Protein AF-A0A388Q7L9-F1 (afdb_monomer_lite)

Foldseek 3Di:
DEEQAAVPPFCVLVQVVVVCPVPDPYDYDHLDLVVVLVVCVVVDAPDAAEYEYALVSVLVSLVDPSDQLQSHNYEYEHEDDDDDVVSQVVSVVSRHPYYWYAYADRVAGPRQWIDDQQQSLVLVVCVVDVQLVVLPDPDDDDRFRKTFGDCQQWPWDADPLQFIFIWGNDPPDPDTDHRHTPQWHWDKAQLVVSVVSCVVVVHDPVSGDDDPDRGIMIGTPGGNVPDDDDSD

Secondary structure (DSSP, 8-state):
-EE-S-SSSSHHHHHHHHHHTTTS--EE--S-HHHHHHHHHHH-SSSEEEEEE-HHHHHHHHT-TTS-GGGSEEEEEE-SS---HHHHHHHHHHT-SEEEEEEEETTTEEEEEE--HHHHHHHHHHHH-HHHHHHH--S-SSPPEEEE--TTTEEEEE-TTSEEEEEE--TT-SS---SEEEEEEEEEE-HHHHHHHHHHTT--GGGSPPPSS-PPEEEEEEETT----S--

pLDDT: mean 91.76, std 9.39, range [40.62, 98.44]

Structure (mmCIF, N/CA/C/O backbone):
data_AF-A0A388Q7L9-F1
#
_entry.id   AF-A0A388Q7L9-F1
#
loop_
_atom_site.group_PDB
_atom_site.id
_atom_site.type_symbol
_atom_site.label_atom_id
_atom_site.label_alt_id
_atom_site.label_comp_id
_atom_site.label_asym_id
_atom_site.label_entity_id
_atom_site.label_seq_id
_atom_site.pdbx_PDB_ins_code
_atom_site.Cartn_x
_atom_site.Cartn_y
_atom_site.Cartn_z
_atom_site.occupancy
_atom_site.B_iso_or_equiv
_atom_site.auth_seq_id
_atom_site.auth_comp_id
_atom_site.auth_asym_id
_atom_site.auth_atom_id
_atom_site.pdbx_PDB_model_num
ATOM 1 N N . MET A 1 1 ? 14.736 -7.132 -7.066 1.00 94.94 1 MET A N 1
ATOM 2 C CA . MET A 1 1 ? 14.131 -6.041 -6.271 1.00 94.94 1 MET A CA 1
ATOM 3 C C . MET A 1 1 ? 14.942 -4.773 -6.459 1.00 94.94 1 MET A C 1
ATOM 5 O O . MET A 1 1 ? 16.166 -4.833 -6.404 1.00 94.94 1 MET A O 1
ATOM 9 N N . ILE A 1 2 ? 14.275 -3.644 -6.683 1.00 96.94 2 ILE A N 1
ATOM 10 C CA . ILE A 1 2 ? 14.898 -2.322 -6.775 1.00 96.94 2 ILE A CA 1
ATOM 11 C C . ILE A 1 2 ? 14.369 -1.473 -5.622 1.00 96.94 2 ILE A C 1
ATOM 13 O O . ILE A 1 2 ? 13.163 -1.272 -5.488 1.00 96.94 2 ILE A O 1
ATOM 17 N N . ASN A 1 3 ? 15.273 -0.986 -4.781 1.00 95.38 3 ASN A N 1
ATOM 18 C CA . ASN A 1 3 ? 14.936 -0.079 -3.695 1.00 95.38 3 ASN A CA 1
ATOM 19 C C . ASN A 1 3 ? 15.251 1.360 -4.118 1.00 95.38 3 ASN A C 1
ATOM 21 O O . ASN A 1 3 ? 16.417 1.729 -4.274 1.00 95.38 3 ASN A O 1
ATOM 25 N N . ALA A 1 4 ? 14.194 2.145 -4.308 1.00 95.75 4 ALA A N 1
ATOM 26 C CA . ALA A 1 4 ? 14.229 3.546 -4.698 1.00 95.75 4 ALA A CA 1
ATOM 27 C C . ALA A 1 4 ? 13.878 4.503 -3.544 1.00 95.75 4 ALA A C 1
ATOM 29 O O . ALA A 1 4 ? 13.679 5.697 -3.767 1.00 95.75 4 ALA A O 1
ATOM 30 N N . PHE A 1 5 ? 13.793 4.015 -2.302 1.00 92.25 5 PHE A N 1
ATOM 31 C CA . PHE A 1 5 ? 13.759 4.899 -1.139 1.00 92.25 5 PHE A CA 1
ATOM 32 C C . PHE A 1 5 ? 15.122 5.565 -0.938 1.00 92.25 5 PHE A C 1
ATOM 34 O O . PHE A 1 5 ? 16.166 4.984 -1.238 1.00 92.25 5 PHE A O 1
ATOM 41 N N . ALA A 1 6 ? 15.116 6.790 -0.413 1.00 86.88 6 ALA A N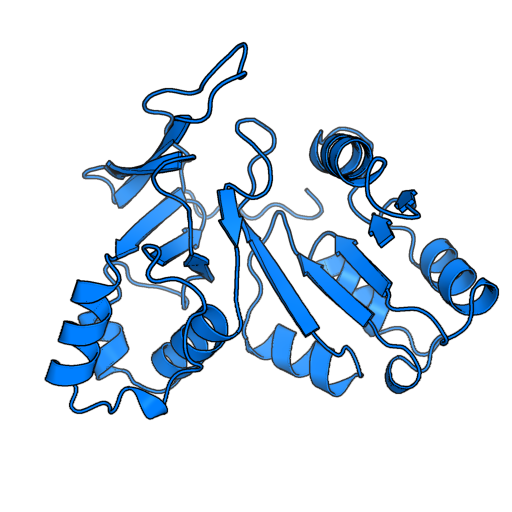 1
ATOM 42 C CA . ALA A 1 6 ? 16.349 7.471 -0.042 1.00 86.88 6 ALA A CA 1
ATOM 43 C C . ALA A 1 6 ? 17.088 6.670 1.047 1.00 86.88 6 ALA A C 1
ATOM 45 O O . ALA A 1 6 ? 16.475 6.242 2.023 1.00 86.88 6 ALA A O 1
ATOM 46 N N . LEU A 1 7 ? 18.400 6.482 0.873 1.00 79.88 7 LEU A N 1
ATOM 47 C CA . LEU A 1 7 ? 19.287 5.814 1.839 1.00 79.88 7 LEU A CA 1
ATOM 48 C C . LEU A 1 7 ? 19.929 6.792 2.849 1.00 79.88 7 LEU A C 1
ATOM 50 O O . LEU A 1 7 ? 20.751 6.369 3.652 1.00 79.88 7 LEU A O 1
ATOM 54 N N . GLY A 1 8 ? 19.609 8.090 2.752 1.00 69.81 8 GLY A N 1
ATOM 55 C CA . GLY A 1 8 ? 20.206 9.174 3.543 1.00 69.81 8 GLY A CA 1
ATOM 56 C C . GLY A 1 8 ? 19.527 9.393 4.908 1.00 69.81 8 GLY A C 1
ATOM 57 O O . GLY A 1 8 ? 19.443 8.448 5.683 1.00 69.81 8 GLY A O 1
ATOM 58 N N . PRO A 1 9 ? 19.028 10.607 5.232 1.00 58.56 9 PRO A N 1
ATOM 59 C CA . PRO A 1 9 ? 18.572 10.977 6.585 1.00 58.56 9 PRO A CA 1
ATOM 60 C C . PRO A 1 9 ? 17.390 10.151 7.128 1.00 58.56 9 PRO A C 1
ATOM 62 O O . PRO A 1 9 ? 17.054 10.252 8.304 1.00 58.56 9 PRO A O 1
ATOM 65 N N . TRP A 1 10 ? 16.767 9.322 6.290 1.00 66.12 10 TRP A N 1
ATOM 66 C CA . TRP A 1 10 ? 15.633 8.481 6.644 1.00 66.12 10 TRP A CA 1
ATOM 67 C C . TRP A 1 10 ? 16.037 7.004 6.674 1.00 66.12 10 TRP A C 1
ATOM 69 O O . TRP A 1 10 ? 16.511 6.457 5.678 1.00 66.12 10 TRP A O 1
ATOM 79 N N . ALA A 1 11 ? 15.760 6.322 7.788 1.00 76.19 11 ALA A N 1
ATOM 80 C CA . ALA A 1 11 ? 16.120 4.914 7.978 1.00 76.19 11 ALA A CA 1
ATOM 81 C C . ALA A 1 11 ? 15.393 3.942 7.024 1.00 76.19 11 ALA A C 1
ATOM 83 O O . ALA A 1 11 ? 15.838 2.809 6.848 1.00 76.19 11 ALA A O 1
ATOM 84 N N . THR A 1 12 ? 14.299 4.364 6.372 1.00 82.25 12 THR A N 1
ATOM 85 C CA . THR A 1 12 ? 13.466 3.493 5.524 1.00 82.25 12 THR A CA 1
ATOM 86 C C . THR A 1 12 ? 14.273 2.777 4.446 1.00 82.25 12 THR A C 1
ATOM 88 O O . THR A 1 12 ? 14.156 1.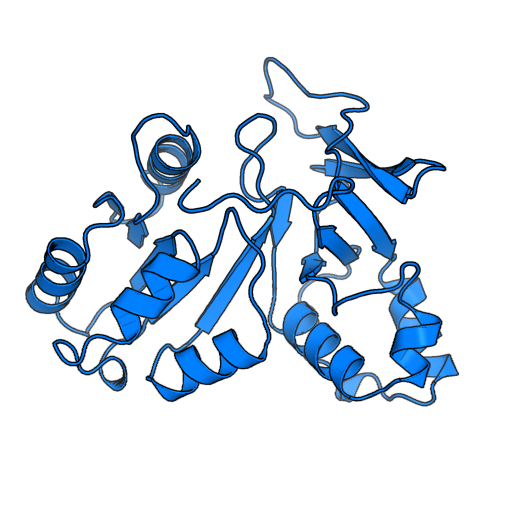561 4.307 1.00 82.25 12 THR A O 1
ATOM 91 N N . GLY A 1 13 ? 15.102 3.496 3.682 1.00 83.88 13 GLY A N 1
ATOM 92 C CA . GLY A 1 13 ? 15.843 2.889 2.580 1.00 83.88 13 GLY A CA 1
ATOM 93 C C . GLY A 1 13 ? 16.865 1.855 3.059 1.00 83.88 13 GLY A C 1
ATOM 94 O O . GLY A 1 13 ? 17.002 0.796 2.439 1.00 83.88 13 GLY A O 1
ATOM 95 N N . VAL A 1 14 ? 17.545 2.124 4.175 1.00 87.62 14 VAL A N 1
ATOM 96 C CA . VAL A 1 14 ? 18.506 1.190 4.779 1.00 87.62 14 VAL A CA 1
ATOM 97 C C . VAL A 1 14 ? 17.779 -0.033 5.335 1.00 87.62 14 VAL A C 1
ATOM 99 O O . VAL A 1 14 ? 18.152 -1.156 5.001 1.00 87.62 14 VAL A O 1
ATOM 102 N N . ASN A 1 15 ? 16.690 0.161 6.080 1.00 87.31 15 ASN A N 1
ATOM 103 C CA . ASN A 1 15 ? 15.909 -0.934 6.657 1.00 87.31 15 ASN A CA 1
ATOM 104 C C . ASN A 1 15 ? 15.331 -1.843 5.566 1.00 87.31 15 ASN A C 1
ATOM 106 O O . ASN A 1 15 ? 15.521 -3.053 5.618 1.00 87.31 15 ASN A O 1
ATOM 110 N N . VAL A 1 16 ? 14.733 -1.272 4.512 1.00 88.44 16 VAL A N 1
ATOM 111 C CA . VAL A 1 16 ? 14.245 -2.040 3.353 1.00 88.44 16 VAL A CA 1
ATOM 112 C C . VAL A 1 16 ? 15.378 -2.839 2.713 1.00 88.44 16 VAL A C 1
ATOM 114 O O . VAL A 1 16 ? 15.189 -4.001 2.356 1.00 88.44 16 VAL A O 1
ATOM 117 N N . THR A 1 17 ? 16.566 -2.242 2.587 1.00 90.50 17 THR A N 1
ATOM 118 C CA . THR A 1 17 ? 17.730 -2.942 2.039 1.00 90.50 17 THR A CA 1
ATOM 119 C C . THR A 1 17 ? 18.068 -4.161 2.889 1.00 90.50 17 THR A C 1
ATOM 121 O O . THR A 1 17 ? 18.056 -5.284 2.385 1.00 90.50 17 THR A O 1
ATOM 124 N N . MET A 1 18 ? 18.283 -3.955 4.187 1.00 89.56 18 MET A N 1
ATOM 125 C CA . MET A 1 18 ? 18.681 -5.002 5.128 1.00 89.56 18 MET A CA 1
ATOM 126 C C . MET A 1 18 ? 17.626 -6.099 5.293 1.00 89.56 18 MET A C 1
ATOM 128 O O . MET A 1 18 ? 17.979 -7.269 5.438 1.00 89.56 18 MET A O 1
ATOM 132 N N . SER A 1 19 ? 16.336 -5.766 5.221 1.00 87.12 19 SER A N 1
ATOM 133 C CA . SER A 1 19 ? 15.263 -6.760 5.286 1.00 87.12 19 SER A CA 1
ATOM 134 C C . SER A 1 19 ? 15.212 -7.639 4.037 1.00 87.12 19 SER A C 1
ATOM 136 O O . SER A 1 19 ? 14.888 -8.819 4.142 1.00 87.12 19 SER A O 1
ATOM 138 N N . CYS A 1 20 ? 15.539 -7.101 2.858 1.00 90.75 20 CYS A N 1
ATOM 139 C CA . CYS A 1 20 ? 15.348 -7.798 1.584 1.00 90.75 20 CYS A CA 1
ATOM 140 C C . CYS A 1 20 ? 16.577 -8.561 1.071 1.00 90.75 20 CYS A C 1
ATOM 142 O O . CYS A 1 20 ? 16.414 -9.427 0.206 1.00 90.75 20 CYS A O 1
ATOM 144 N N . VAL A 1 21 ? 17.787 -8.297 1.588 1.00 90.38 21 VAL A N 1
ATOM 145 C CA . VAL A 1 21 ? 19.015 -8.979 1.119 1.00 90.38 21 VAL A CA 1
ATOM 146 C C . VAL A 1 21 ? 18.959 -10.501 1.265 1.00 90.38 21 VAL A C 1
ATOM 148 O O . VAL A 1 21 ? 19.559 -11.212 0.467 1.00 90.38 21 VAL A O 1
ATOM 151 N N . LYS A 1 22 ? 18.224 -11.017 2.258 1.00 88.75 22 LYS A N 1
ATOM 152 C CA . LYS A 1 22 ? 18.183 -12.457 2.564 1.00 88.75 22 LYS A CA 1
ATOM 153 C C . LYS A 1 22 ? 17.361 -13.283 1.573 1.00 88.75 22 LYS A C 1
ATOM 155 O O . LYS A 1 22 ? 17.563 -14.487 1.496 1.00 88.75 22 LYS A O 1
ATOM 160 N N . PHE A 1 23 ? 16.428 -12.665 0.851 1.00 89.44 23 PHE A N 1
ATOM 161 C CA . PHE A 1 23 ? 15.464 -13.390 0.012 1.00 89.44 23 PHE A CA 1
ATOM 162 C C . PHE A 1 23 ? 15.361 -12.852 -1.417 1.00 89.44 23 PHE A C 1
ATOM 164 O O . PHE A 1 23 ? 14.525 -13.315 -2.191 1.00 89.44 23 PHE A O 1
ATOM 171 N N . SER A 1 24 ? 16.178 -11.864 -1.791 1.00 91.38 24 SER A N 1
ATOM 172 C CA . SER A 1 24 ? 16.082 -11.246 -3.110 1.00 91.38 24 SER A CA 1
ATOM 173 C C . SER A 1 24 ? 17.425 -10.803 -3.675 1.00 91.38 24 SER A C 1
ATOM 175 O O . SER A 1 24 ? 18.326 -10.384 -2.952 1.00 91.38 24 SER A O 1
ATOM 177 N N . LYS A 1 25 ? 17.523 -10.807 -5.010 1.00 93.31 25 LYS A N 1
ATOM 178 C CA . LYS A 1 25 ? 18.546 -10.038 -5.728 1.00 93.31 25 LYS A CA 1
ATOM 179 C C . LYS A 1 25 ? 18.163 -8.561 -5.635 1.00 93.31 25 LYS A C 1
ATOM 181 O O . LYS A 1 25 ? 17.208 -8.125 -6.289 1.00 93.31 25 LYS A O 1
ATOM 186 N N . LEU A 1 26 ? 18.857 -7.819 -4.779 1.00 94.00 26 LEU A N 1
ATOM 187 C CA . LEU A 1 26 ? 18.524 -6.441 -4.436 1.00 94.00 26 LEU A CA 1
ATOM 188 C C . LEU A 1 26 ? 19.495 -5.447 -5.081 1.00 94.00 26 LEU A C 1
ATOM 190 O O . LEU A 1 26 ? 20.709 -5.621 -5.018 1.00 94.00 26 LEU A O 1
ATOM 194 N N . LYS A 1 27 ? 18.950 -4.360 -5.633 1.00 95.31 27 LYS A N 1
ATOM 195 C CA . LYS A 1 27 ? 19.715 -3.181 -6.043 1.00 95.31 27 LYS A CA 1
ATOM 196 C C . LYS A 1 27 ? 19.121 -1.937 -5.383 1.00 95.31 27 LYS A C 1
ATOM 198 O O . LYS A 1 27 ? 18.002 -1.540 -5.706 1.00 95.31 27 LYS A O 1
ATOM 203 N N . SER A 1 28 ? 19.853 -1.346 -4.442 1.00 94.75 28 SER A N 1
ATOM 204 C CA . SER A 1 28 ? 19.445 -0.110 -3.765 1.00 94.75 28 SER A CA 1
ATOM 205 C C . SER A 1 28 ? 20.023 1.085 -4.507 1.00 94.75 28 SER A C 1
ATOM 207 O O . SER A 1 28 ? 21.229 1.309 -4.490 1.00 94.75 28 SER A O 1
ATOM 209 N N . LEU A 1 29 ? 19.158 1.802 -5.222 1.00 94.81 29 LEU A N 1
ATOM 210 C CA . LEU A 1 29 ? 19.547 2.831 -6.187 1.00 94.81 29 LEU A CA 1
ATOM 211 C C . LEU A 1 29 ? 19.178 4.246 -5.758 1.00 94.81 29 LEU A C 1
ATOM 213 O O . LEU A 1 29 ? 19.535 5.175 -6.480 1.00 94.81 29 LEU A O 1
ATOM 217 N N . CYS A 1 30 ? 18.513 4.414 -4.606 1.00 92.19 30 CYS A N 1
ATOM 218 C CA . CYS A 1 30 ? 17.910 5.691 -4.207 1.00 92.19 30 CYS A CA 1
ATOM 219 C C . CYS A 1 30 ? 16.853 6.151 -5.243 1.00 92.19 30 CYS A C 1
ATOM 221 O O . CYS A 1 30 ? 16.592 5.435 -6.218 1.00 92.19 30 CYS A O 1
ATOM 223 N N . PRO A 1 31 ? 16.188 7.307 -5.058 1.00 93.06 31 PRO A N 1
ATOM 224 C CA . PRO A 1 31 ? 15.298 7.858 -6.082 1.00 93.06 31 PRO A CA 1
ATOM 225 C C . PRO A 1 31 ? 16.085 8.428 -7.284 1.00 93.06 31 PRO A C 1
ATOM 227 O O . PRO A 1 31 ? 16.057 9.624 -7.558 1.00 93.06 31 PRO A O 1
ATOM 230 N N . ASP A 1 32 ? 16.801 7.562 -8.009 1.00 95.00 32 ASP A N 1
ATOM 231 C CA . ASP A 1 32 ? 17.600 7.883 -9.197 1.00 95.00 32 ASP A CA 1
ATOM 232 C C . ASP A 1 32 ? 16.996 7.206 -10.437 1.00 95.00 32 ASP A C 1
ATOM 234 O O . ASP A 1 32 ? 17.218 6.022 -10.713 1.00 95.00 32 ASP A O 1
ATOM 238 N N . LYS A 1 33 ? 16.191 7.974 -11.180 1.00 96.00 33 LYS A N 1
ATOM 239 C CA . LYS A 1 33 ? 15.443 7.490 -12.350 1.00 96.00 33 LYS A CA 1
ATOM 240 C C . LYS A 1 33 ? 16.365 6.844 -13.390 1.00 96.00 33 LYS A C 1
ATOM 242 O O . LYS A 1 33 ? 16.093 5.733 -13.843 1.00 96.00 33 LYS A O 1
ATOM 247 N N . SER A 1 34 ? 17.469 7.509 -13.727 1.00 95.88 34 SER A N 1
ATOM 248 C CA . SER A 1 34 ? 18.389 7.072 -14.780 1.00 95.88 34 SER A CA 1
ATOM 249 C C . SER A 1 34 ? 19.047 5.736 -14.436 1.00 95.88 34 SER A C 1
ATOM 251 O O . SER A 1 34 ? 19.114 4.841 -15.280 1.00 95.88 34 SER A O 1
ATOM 253 N N . LYS A 1 35 ? 19.476 5.539 -13.182 1.00 96.75 35 LYS A N 1
ATOM 254 C CA . LYS A 1 35 ? 20.067 4.260 -12.748 1.00 96.75 35 LYS A CA 1
ATOM 255 C C . LYS A 1 35 ? 19.062 3.114 -12.726 1.00 96.75 35 LYS A C 1
ATOM 257 O O . LYS A 1 35 ? 19.435 1.978 -13.041 1.00 96.75 35 LYS A O 1
ATOM 262 N N . ILE A 1 36 ? 17.813 3.386 -12.344 1.00 97.38 36 ILE A N 1
ATOM 263 C CA . ILE A 1 36 ? 16.748 2.376 -12.333 1.00 97.38 36 ILE A CA 1
ATOM 264 C C . ILE A 1 36 ? 16.441 1.936 -13.764 1.00 97.38 36 ILE A C 1
ATOM 266 O O . ILE A 1 36 ? 16.500 0.742 -14.049 1.00 97.38 36 ILE A O 1
ATOM 270 N N . ILE A 1 37 ? 16.211 2.887 -14.671 1.00 96.50 37 ILE A N 1
ATOM 271 C CA . ILE A 1 37 ? 15.942 2.614 -16.089 1.00 96.50 37 ILE A CA 1
ATOM 272 C C . ILE A 1 37 ? 17.106 1.858 -16.732 1.00 96.50 37 ILE A C 1
ATOM 274 O O . ILE A 1 37 ? 16.889 0.839 -17.385 1.00 96.50 37 ILE A O 1
ATOM 278 N N . ASN A 1 38 ? 18.346 2.292 -16.494 1.00 96.56 38 ASN A N 1
ATOM 279 C CA . ASN A 1 38 ? 19.522 1.581 -16.991 1.00 96.56 38 ASN A CA 1
ATOM 280 C C . ASN A 1 38 ? 19.578 0.137 -16.461 1.00 96.56 38 ASN A C 1
ATOM 282 O O . ASN A 1 38 ? 19.864 -0.797 -17.206 1.00 96.56 38 ASN A O 1
ATOM 286 N N . SER A 1 39 ? 19.241 -0.076 -15.186 1.00 96.62 39 SER A N 1
ATOM 287 C CA . SER A 1 39 ? 19.190 -1.425 -14.613 1.00 96.62 39 SER A CA 1
ATOM 288 C C . SER A 1 39 ? 18.112 -2.293 -15.272 1.00 96.62 39 SER A C 1
ATOM 290 O O . SER A 1 39 ? 18.402 -3.442 -15.587 1.00 96.62 39 SER A O 1
ATOM 292 N N . LEU A 1 40 ? 16.915 -1.758 -15.537 1.00 96.88 40 LEU A N 1
ATOM 293 C CA . LEU A 1 40 ? 15.854 -2.478 -16.259 1.00 96.88 40 LEU A CA 1
ATOM 294 C C . LEU A 1 40 ? 16.292 -2.865 -17.679 1.00 96.88 40 LEU A C 1
ATOM 296 O O . LEU A 1 40 ? 16.092 -4.002 -18.099 1.00 96.88 40 LEU A O 1
ATOM 300 N N . LYS A 1 41 ? 16.938 -1.947 -18.407 1.00 95.69 41 LYS A N 1
ATOM 301 C CA . LYS A 1 41 ? 17.476 -2.214 -19.751 1.00 95.69 41 LYS A CA 1
ATOM 302 C C . LYS A 1 41 ? 18.587 -3.264 -19.728 1.00 95.69 41 LYS A C 1
ATOM 304 O O . LYS A 1 41 ? 18.612 -4.142 -20.578 1.00 95.69 41 LYS A O 1
ATOM 309 N N . THR A 1 42 ? 19.463 -3.208 -18.725 1.00 96.31 42 THR A N 1
ATOM 310 C CA . THR A 1 42 ? 20.589 -4.143 -18.573 1.00 96.31 42 THR A CA 1
ATOM 311 C C . THR A 1 42 ? 20.123 -5.565 -18.257 1.00 96.31 42 THR A C 1
ATOM 313 O O . THR A 1 42 ? 20.650 -6.525 -18.808 1.00 96.31 42 THR A O 1
ATOM 316 N N . PHE A 1 43 ? 19.155 -5.719 -17.351 1.00 95.31 43 PHE A N 1
ATOM 317 C CA . PHE A 1 43 ? 18.665 -7.036 -16.928 1.00 95.31 43 PHE A CA 1
ATOM 318 C C . PHE A 1 43 ? 17.568 -7.605 -17.844 1.00 95.31 43 PHE A C 1
ATOM 320 O O . PHE A 1 43 ? 17.274 -8.799 -17.768 1.00 95.31 43 PHE A O 1
ATOM 327 N N . GLY A 1 44 ? 16.970 -6.777 -18.704 1.00 96.00 44 GLY A N 1
ATOM 328 C CA . GLY A 1 44 ? 15.928 -7.184 -19.646 1.00 96.00 44 GLY A CA 1
ATOM 329 C C . GLY A 1 44 ? 14.573 -7.458 -18.985 1.00 96.00 44 GLY A C 1
ATOM 330 O O . GLY A 1 44 ? 14.365 -7.205 -17.801 1.00 96.00 44 GLY A O 1
ATOM 331 N N . ASN A 1 45 ? 13.620 -7.977 -19.751 1.00 96.25 45 ASN A N 1
ATOM 332 C CA . ASN A 1 45 ? 12.222 -8.144 -19.335 1.00 96.25 45 ASN A CA 1
ATOM 333 C C . ASN A 1 45 ? 11.861 -9.550 -18.817 1.00 96.25 45 ASN A C 1
ATOM 335 O O . ASN A 1 45 ? 10.723 -9.782 -18.426 1.00 96.25 45 ASN A O 1
ATOM 339 N N . SER A 1 46 ? 12.817 -10.477 -18.748 1.00 95.94 46 SER A N 1
ATOM 340 C CA . SER A 1 46 ? 12.594 -11.862 -18.297 1.00 95.94 46 SER A CA 1
ATOM 341 C C . SER A 1 46 ? 12.408 -12.024 -16.782 1.00 95.94 46 SER A C 1
ATOM 343 O O . SER A 1 46 ? 12.280 -13.143 -16.287 1.00 95.94 46 SER A O 1
ATOM 345 N N . HIS A 1 47 ? 12.417 -10.922 -16.031 1.00 94.88 47 HIS A N 1
ATOM 346 C CA . HIS A 1 47 ? 12.372 -10.919 -14.575 1.00 94.88 47 HIS A CA 1
ATOM 347 C C . HIS A 1 47 ? 11.123 -10.209 -14.062 1.00 94.88 47 HIS A C 1
ATOM 349 O O . HIS A 1 47 ? 10.698 -9.196 -14.615 1.00 94.88 47 HIS A O 1
ATOM 355 N N . HIS A 1 48 ? 10.623 -10.677 -12.918 1.00 96.88 48 HIS A N 1
ATOM 356 C CA . HIS A 1 48 ? 9.681 -9.911 -12.110 1.00 96.88 48 HIS A CA 1
ATOM 357 C C . HIS A 1 48 ? 10.426 -8.847 -11.297 1.00 96.88 48 HIS A C 1
ATOM 359 O O . HIS A 1 48 ? 11.304 -9.142 -10.475 1.00 96.88 48 HIS A O 1
ATOM 365 N N . TYR A 1 49 ? 10.070 -7.586 -11.517 1.00 97.75 49 TYR A N 1
ATOM 366 C CA . TYR A 1 49 ? 10.651 -6.440 -10.836 1.00 97.75 49 TYR A CA 1
ATOM 367 C C . TYR A 1 49 ? 9.702 -5.906 -9.772 1.00 97.75 49 TYR A C 1
ATOM 369 O O . TYR A 1 49 ? 8.705 -5.254 -10.064 1.00 97.75 49 TYR A O 1
ATOM 377 N N . LEU A 1 50 ? 10.075 -6.084 -8.509 1.00 97.38 50 LEU A N 1
ATOM 378 C CA . LEU A 1 50 ? 9.501 -5.314 -7.410 1.00 97.38 50 LEU A CA 1
ATOM 379 C C . LEU A 1 50 ? 10.325 -4.038 -7.197 1.00 97.38 50 LEU A C 1
ATOM 381 O O . LEU A 1 50 ? 11.489 -4.126 -6.786 1.00 97.38 50 LEU A O 1
ATOM 385 N N . ILE A 1 51 ? 9.728 -2.877 -7.478 1.00 97.56 51 ILE A N 1
ATOM 386 C CA . ILE A 1 51 ? 10.332 -1.550 -7.288 1.00 97.56 51 ILE A CA 1
ATOM 387 C C . ILE A 1 51 ? 9.617 -0.843 -6.137 1.00 97.56 51 ILE A C 1
ATOM 389 O O . ILE A 1 51 ? 8.397 -0.695 -6.150 1.00 97.56 51 ILE A O 1
ATOM 393 N N . MET A 1 52 ? 10.372 -0.410 -5.131 1.00 95.62 52 MET A N 1
ATOM 394 C CA . MET A 1 52 ? 9.815 0.177 -3.911 1.00 95.62 52 MET A CA 1
ATOM 395 C C . MET A 1 52 ? 10.278 1.620 -3.743 1.00 95.62 52 MET A C 1
ATOM 397 O O . MET A 1 52 ? 11.463 1.890 -3.909 1.00 95.62 52 MET A O 1
ATOM 401 N N . GLY A 1 53 ? 9.380 2.544 -3.410 1.00 94.50 53 GLY A N 1
ATOM 402 C CA . GLY A 1 53 ? 9.737 3.959 -3.310 1.00 94.50 53 GLY A CA 1
ATOM 403 C C . GLY A 1 53 ? 8.582 4.880 -2.928 1.00 94.50 53 GLY A C 1
ATOM 404 O O . GLY A 1 53 ? 7.464 4.448 -2.643 1.00 94.50 53 GLY A O 1
ATOM 405 N N . TYR A 1 54 ? 8.860 6.183 -2.923 1.00 93.25 54 TYR A N 1
ATOM 406 C CA . TYR A 1 54 ? 7.851 7.201 -2.635 1.00 93.25 54 TYR A CA 1
ATOM 407 C C . TYR A 1 54 ? 6.923 7.426 -3.840 1.00 93.25 54 TYR A C 1
ATOM 409 O O . TYR A 1 54 ? 7.411 7.471 -4.974 1.00 93.25 54 TYR A O 1
ATOM 417 N N . PRO A 1 55 ? 5.610 7.653 -3.629 1.00 94.75 55 PRO A N 1
ATOM 418 C CA . PRO A 1 55 ? 4.664 7.824 -4.729 1.00 94.75 55 PRO A CA 1
ATOM 419 C C . PRO A 1 55 ? 5.030 8.885 -5.771 1.00 94.75 55 PRO A C 1
ATOM 421 O O . PRO A 1 55 ? 5.009 8.543 -6.953 1.00 94.75 55 PRO A O 1
ATOM 424 N N . PRO A 1 56 ? 5.418 10.126 -5.406 1.00 92.94 56 PRO A N 1
ATOM 425 C CA . PRO A 1 56 ? 5.726 11.145 -6.410 1.00 92.94 56 PRO A CA 1
ATOM 426 C C . PRO A 1 56 ? 6.880 10.738 -7.332 1.00 92.94 56 PRO A C 1
ATOM 428 O O . PRO A 1 56 ? 6.809 10.959 -8.535 1.00 92.94 56 PRO A O 1
ATOM 431 N N . PHE A 1 57 ? 7.909 10.094 -6.772 1.00 95.25 57 PHE A N 1
ATOM 432 C CA . PHE A 1 57 ? 9.070 9.635 -7.529 1.00 95.25 57 PHE A CA 1
ATOM 433 C C . PHE A 1 57 ? 8.725 8.472 -8.462 1.00 95.25 57 PHE A C 1
ATOM 435 O O . PHE A 1 57 ? 9.058 8.497 -9.640 1.00 95.25 57 PHE A O 1
ATOM 442 N N . LEU A 1 58 ? 8.037 7.444 -7.959 1.00 96.81 58 LEU A N 1
ATOM 443 C CA . LEU A 1 58 ? 7.674 6.303 -8.801 1.00 96.81 58 LEU A CA 1
ATOM 444 C C . LEU A 1 58 ? 6.687 6.707 -9.905 1.00 96.81 58 LEU A C 1
ATOM 446 O O . LEU A 1 58 ? 6.779 6.188 -11.013 1.00 96.81 58 LEU A O 1
ATOM 450 N N . LYS A 1 59 ? 5.789 7.665 -9.637 1.00 96.38 59 LYS A N 1
ATOM 451 C CA . LYS A 1 59 ? 4.928 8.253 -10.670 1.00 96.38 59 LYS A CA 1
ATOM 452 C C . LYS A 1 59 ? 5.747 8.946 -11.756 1.00 96.38 59 LYS A C 1
ATOM 454 O O . LYS A 1 59 ? 5.559 8.627 -12.924 1.00 96.38 59 LYS A O 1
ATOM 459 N N . SER A 1 60 ? 6.670 9.833 -11.378 1.00 95.44 60 SER A N 1
ATOM 460 C CA . SER A 1 60 ? 7.501 10.558 -12.348 1.00 95.44 60 SER A CA 1
ATOM 461 C C . SER A 1 60 ? 8.467 9.650 -13.111 1.00 95.44 60 SER A C 1
ATOM 463 O O . SER A 1 60 ? 8.829 9.935 -14.250 1.00 95.44 60 SER A O 1
ATOM 465 N N . MET A 1 61 ? 8.871 8.528 -12.511 1.00 96.25 61 MET A N 1
ATOM 466 C CA . MET A 1 61 ? 9.627 7.484 -13.193 1.00 96.25 61 MET A CA 1
ATOM 467 C C . MET A 1 61 ? 8.791 6.840 -14.305 1.00 96.25 61 MET A C 1
ATOM 469 O O . MET A 1 61 ? 9.268 6.775 -15.431 1.00 96.25 61 MET A O 1
ATOM 473 N N . VAL A 1 62 ? 7.557 6.416 -14.009 1.00 96.56 62 VAL A N 1
ATOM 474 C CA . VAL A 1 62 ? 6.647 5.770 -14.980 1.00 96.56 62 VAL A CA 1
ATOM 475 C C . VAL A 1 62 ? 6.132 6.743 -16.050 1.00 96.56 62 VAL A C 1
ATOM 477 O O . VAL A 1 62 ? 5.754 6.332 -17.142 1.00 96.56 62 VAL A O 1
ATOM 480 N N . GLU A 1 63 ? 6.157 8.044 -15.770 1.00 94.88 63 GLU A N 1
ATOM 481 C CA . GLU A 1 63 ? 5.913 9.099 -16.762 1.00 94.88 63 GLU A CA 1
ATOM 482 C C . GLU A 1 63 ? 7.012 9.211 -17.824 1.00 94.88 63 GLU A C 1
ATOM 484 O O . GLU A 1 63 ? 6.781 9.840 -18.851 1.00 94.88 63 GLU A O 1
ATOM 489 N N . SER A 1 64 ? 8.189 8.621 -17.600 1.00 90.56 64 SER A N 1
ATOM 490 C CA . SER A 1 64 ? 9.251 8.613 -18.601 1.00 90.56 64 SER A CA 1
ATOM 491 C C . SER A 1 64 ? 8.919 7.675 -19.760 1.00 90.56 64 SER A C 1
ATOM 493 O O . SER A 1 64 ? 8.602 6.504 -19.541 1.00 90.56 64 SER A O 1
ATOM 495 N N . ASP A 1 65 ? 9.100 8.168 -20.986 1.00 90.06 65 ASP A N 1
ATOM 496 C CA . ASP A 1 65 ? 8.961 7.394 -22.227 1.00 90.06 65 ASP A CA 1
ATOM 497 C C . ASP A 1 65 ? 10.251 6.630 -22.600 1.00 90.06 65 ASP A C 1
ATOM 499 O O . ASP A 1 65 ? 10.332 5.971 -23.632 1.00 90.06 65 ASP A O 1
ATOM 503 N N . GLU A 1 66 ? 11.286 6.683 -21.755 1.00 93.44 66 GLU A N 1
ATOM 504 C CA . GLU A 1 66 ? 12.558 5.980 -21.980 1.00 93.44 66 GLU A CA 1
ATOM 505 C C . GLU A 1 66 ? 12.446 4.444 -21.896 1.00 93.44 66 GLU A C 1
ATOM 507 O O . GLU A 1 66 ? 13.403 3.744 -22.255 1.00 93.44 66 GLU A O 1
ATOM 512 N N . VAL A 1 67 ? 11.331 3.925 -21.369 1.00 93.50 67 VAL A N 1
ATOM 513 C CA . VAL A 1 67 ? 11.036 2.498 -21.181 1.00 93.50 67 VAL A CA 1
ATOM 514 C C . VAL A 1 67 ? 9.598 2.224 -21.607 1.00 93.50 67 VAL A C 1
ATOM 516 O O . VAL A 1 67 ? 8.674 2.891 -21.148 1.00 93.50 67 VAL A O 1
ATOM 519 N N . ASN A 1 68 ? 9.391 1.186 -22.418 1.00 95.50 68 ASN A N 1
ATOM 520 C CA . ASN A 1 68 ? 8.057 0.646 -22.644 1.00 95.50 68 ASN A CA 1
ATOM 521 C C . ASN A 1 68 ? 7.646 -0.232 -21.451 1.00 95.50 68 ASN A C 1
ATOM 523 O O . ASN A 1 68 ? 7.933 -1.427 -21.411 1.00 95.50 68 ASN A O 1
ATOM 527 N N . TRP A 1 69 ? 6.993 0.362 -20.450 1.00 96.44 69 TRP A N 1
ATOM 528 C CA . TRP A 1 69 ? 6.643 -0.318 -19.195 1.00 96.44 69 TRP A CA 1
ATOM 529 C C . TRP A 1 69 ? 5.772 -1.567 -19.384 1.00 96.44 69 TRP A C 1
ATOM 531 O O . TRP A 1 69 ? 5.831 -2.470 -18.554 1.00 96.44 69 TRP A O 1
ATOM 541 N N . GLN A 1 70 ? 5.002 -1.649 -20.475 1.00 96.44 70 GLN A N 1
ATOM 542 C CA . GLN A 1 70 ? 4.140 -2.796 -20.784 1.00 96.44 70 GLN A CA 1
ATOM 543 C C . GLN A 1 70 ? 4.922 -4.094 -21.020 1.00 96.44 70 GLN A C 1
ATOM 545 O O . GLN A 1 70 ? 4.404 -5.175 -20.722 1.00 96.44 70 GLN A O 1
ATOM 550 N N . GLU A 1 71 ? 6.152 -3.981 -21.532 1.00 96.94 71 GLU A N 1
ATOM 551 C CA . GLU A 1 71 ? 7.032 -5.115 -21.837 1.00 96.94 71 GLU A CA 1
ATOM 552 C C . GLU A 1 71 ? 7.635 -5.754 -20.587 1.00 96.94 71 GLU A C 1
ATOM 554 O O . GLU A 1 71 ? 8.156 -6.862 -20.667 1.00 96.94 71 GLU A O 1
ATOM 559 N N . TYR A 1 72 ? 7.572 -5.079 -19.438 1.00 97.81 72 TYR A N 1
ATOM 560 C CA . TYR A 1 72 ? 8.161 -5.541 -18.189 1.00 97.81 72 TYR A CA 1
ATOM 561 C C . TYR A 1 72 ? 7.087 -6.028 -17.210 1.00 97.81 72 TYR A C 1
ATOM 563 O O . TYR A 1 72 ? 6.010 -5.443 -17.081 1.00 97.81 72 TYR A O 1
ATOM 571 N N . ASP A 1 73 ? 7.406 -7.069 -16.441 1.00 98.12 73 ASP A N 1
ATOM 572 C CA . ASP A 1 73 ? 6.599 -7.482 -15.293 1.00 98.12 73 ASP A CA 1
ATOM 573 C C . ASP A 1 73 ? 7.028 -6.699 -14.042 1.00 98.12 73 ASP A C 1
ATOM 575 O O . ASP A 1 73 ? 7.950 -7.087 -13.319 1.00 98.12 73 ASP A O 1
ATOM 579 N N . ILE A 1 74 ? 6.403 -5.536 -13.825 1.00 98.31 74 ILE A N 1
ATOM 580 C CA . ILE A 1 74 ? 6.728 -4.634 -12.713 1.00 98.31 74 ILE A CA 1
ATOM 581 C C . ILE A 1 74 ? 5.584 -4.569 -11.703 1.00 98.31 74 ILE A C 1
ATOM 583 O O . ILE A 1 74 ? 4.440 -4.244 -12.027 1.00 98.31 74 ILE A O 1
ATOM 587 N N . THR A 1 75 ? 5.937 -4.775 -10.437 1.00 98.44 75 THR A N 1
ATOM 588 C CA . THR A 1 75 ? 5.124 -4.432 -9.270 1.00 98.44 75 THR A CA 1
ATOM 589 C C . THR A 1 75 ? 5.743 -3.248 -8.532 1.00 98.44 75 THR A C 1
ATOM 591 O O . THR A 1 75 ? 6.909 -3.283 -8.137 1.00 98.44 75 THR A O 1
ATOM 594 N N . LEU A 1 76 ? 4.953 -2.202 -8.307 1.00 98.06 76 LEU A N 1
ATOM 595 C CA . LEU A 1 76 ? 5.336 -1.049 -7.500 1.00 98.06 76 LEU A CA 1
ATOM 596 C C . LEU A 1 76 ? 4.844 -1.213 -6.061 1.00 98.06 76 LEU A C 1
ATOM 598 O O . LEU A 1 76 ? 3.669 -1.512 -5.833 1.00 98.06 76 LEU A O 1
ATOM 602 N N . LYS A 1 77 ? 5.724 -0.962 -5.086 1.00 96.12 77 LYS A N 1
ATOM 603 C CA . LYS A 1 77 ? 5.35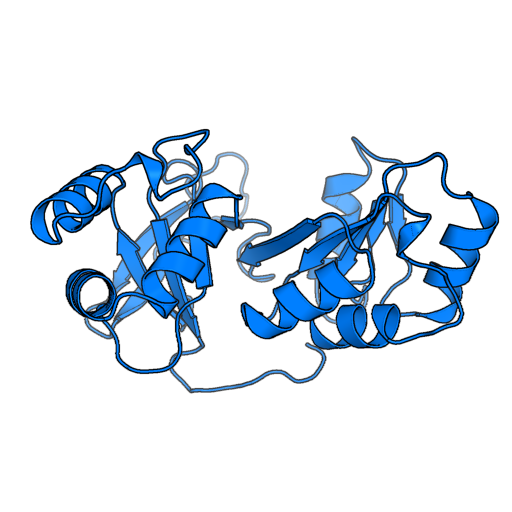7 -0.850 -3.668 1.00 96.12 77 LYS A CA 1
ATOM 604 C C . LYS A 1 77 ? 5.649 0.551 -3.134 1.00 96.12 77 LYS A C 1
ATOM 606 O O . LYS A 1 77 ? 6.780 1.030 -3.186 1.00 96.12 77 LYS A O 1
ATOM 611 N N . PHE A 1 78 ? 4.631 1.197 -2.587 1.00 94.50 78 PHE A N 1
ATOM 612 C CA . PHE A 1 78 ? 4.698 2.557 -2.070 1.00 94.50 78 PHE A CA 1
ATOM 613 C C . PHE A 1 78 ? 4.852 2.585 -0.554 1.00 94.50 78 PHE A C 1
ATOM 615 O O . PHE A 1 78 ? 4.259 1.772 0.155 1.00 94.50 78 PHE A O 1
ATOM 622 N N . GLY A 1 79 ? 5.585 3.581 -0.064 1.00 90.69 79 GLY A N 1
ATOM 623 C CA . GLY A 1 79 ? 5.690 3.903 1.357 1.00 90.69 79 GLY A CA 1
ATOM 624 C C . GLY A 1 79 ? 5.787 5.409 1.594 1.00 90.69 79 GLY A C 1
ATOM 625 O O . GLY A 1 79 ? 5.942 6.196 0.658 1.00 90.69 79 GLY A O 1
ATOM 626 N N . GLY A 1 80 ? 5.665 5.816 2.857 1.00 85.44 80 GLY A N 1
ATOM 627 C CA . GLY A 1 80 ? 5.825 7.201 3.319 1.00 85.44 80 GLY A CA 1
ATOM 628 C C . GLY A 1 80 ? 4.663 8.148 3.000 1.00 85.44 80 GLY A C 1
ATOM 629 O O . GLY A 1 80 ? 4.437 9.093 3.749 1.00 85.44 80 GLY A O 1
ATOM 630 N N . LYS A 1 81 ? 3.900 7.911 1.925 1.00 86.25 81 LYS A N 1
ATOM 631 C CA . LYS A 1 81 ? 2.733 8.723 1.548 1.00 86.25 81 LYS A CA 1
ATOM 632 C C . LYS A 1 81 ? 1.599 7.869 1.000 1.00 86.25 81 LYS A C 1
ATOM 634 O O . LYS A 1 81 ? 1.836 6.840 0.367 1.00 86.25 81 LYS A O 1
ATOM 639 N N . SER A 1 82 ? 0.376 8.350 1.195 1.00 88.50 82 SER A N 1
ATOM 640 C CA . SER A 1 82 ? -0.830 7.782 0.593 1.00 88.50 82 SER A CA 1
ATOM 641 C C . SER A 1 82 ? -0.841 7.973 -0.925 1.00 88.50 82 SER A C 1
ATOM 643 O O . SER A 1 82 ? -0.323 8.964 -1.442 1.00 88.50 82 SER A O 1
ATOM 645 N N . ILE A 1 83 ? -1.500 7.054 -1.630 1.00 94.12 83 ILE A N 1
ATOM 646 C CA . ILE A 1 83 ? -1.829 7.194 -3.053 1.00 94.12 83 ILE A CA 1
ATOM 647 C C . ILE A 1 83 ? -3.341 7.226 -3.246 1.00 94.12 83 ILE A C 1
ATOM 649 O O . ILE A 1 83 ? -4.103 6.668 -2.451 1.00 94.12 83 ILE A O 1
ATOM 653 N N . THR A 1 84 ? -3.791 7.869 -4.317 1.00 94.12 84 THR A N 1
ATOM 654 C CA . THR A 1 84 ? -5.196 7.829 -4.732 1.00 94.12 84 THR A CA 1
ATOM 655 C C . THR A 1 84 ? -5.437 6.643 -5.662 1.00 94.12 84 THR A C 1
ATOM 657 O O . THR A 1 84 ? -4.530 6.207 -6.371 1.00 94.12 84 THR A O 1
ATOM 660 N N . GLU A 1 85 ? -6.676 6.150 -5.723 1.00 95.06 85 GLU A N 1
ATOM 661 C CA . GLU A 1 85 ? -7.034 5.126 -6.716 1.00 95.06 85 GLU A CA 1
ATOM 662 C C . GLU A 1 85 ? -6.870 5.643 -8.152 1.00 95.06 85 GLU A C 1
ATOM 664 O O . GLU A 1 85 ? -6.451 4.885 -9.012 1.00 95.06 85 GLU A O 1
ATOM 669 N N . GLY A 1 86 ? -7.071 6.943 -8.405 1.00 95.56 86 GLY A N 1
ATOM 670 C CA . GLY A 1 86 ? -6.798 7.532 -9.723 1.00 95.56 86 GLY A CA 1
ATOM 671 C C . GLY A 1 86 ? -5.318 7.475 -10.120 1.00 95.56 86 GLY A C 1
ATOM 672 O O . GLY A 1 86 ? -4.997 7.183 -11.268 1.00 95.56 86 GLY A O 1
ATOM 673 N N . MET A 1 87 ? -4.397 7.687 -9.171 1.00 96.19 87 MET A N 1
ATOM 674 C CA . MET A 1 87 ? -2.968 7.476 -9.421 1.00 96.19 87 MET A CA 1
ATOM 675 C C . MET A 1 87 ? -2.663 5.999 -9.695 1.00 96.19 87 MET A C 1
ATOM 677 O O . MET A 1 87 ? -1.857 5.703 -10.574 1.00 96.19 87 MET A O 1
ATOM 681 N N . ARG A 1 88 ? -3.298 5.073 -8.965 1.00 97.50 88 ARG A N 1
ATOM 682 C CA . ARG A 1 88 ? -3.148 3.634 -9.218 1.00 97.50 88 ARG A CA 1
ATOM 683 C C . ARG A 1 88 ? -3.611 3.283 -10.631 1.00 97.50 88 ARG A C 1
ATOM 685 O O . ARG A 1 88 ? -2.850 2.673 -11.371 1.00 97.50 88 ARG A O 1
ATOM 692 N N . ASP A 1 89 ? -4.802 3.734 -11.017 1.00 97.62 89 ASP A N 1
ATOM 693 C CA . ASP A 1 89 ? -5.385 3.515 -12.344 1.00 97.62 89 ASP A CA 1
ATOM 694 C C . ASP A 1 89 ? -4.461 4.062 -13.454 1.00 97.62 89 ASP A C 1
ATOM 696 O O . ASP A 1 89 ? -4.221 3.383 -14.450 1.00 97.62 89 ASP A O 1
ATOM 700 N N . TYR A 1 90 ? -3.860 5.240 -13.243 1.00 97.69 90 TYR A N 1
ATOM 701 C CA . TYR A 1 90 ? -2.866 5.826 -14.149 1.00 97.69 90 TYR A CA 1
ATOM 702 C C . TYR A 1 90 ? -1.596 4.972 -14.303 1.00 97.69 90 TYR A C 1
ATOM 704 O O . TYR A 1 90 ? -1.100 4.775 -15.408 1.00 97.69 90 TYR A O 1
ATOM 712 N N . LEU A 1 91 ? -1.043 4.453 -13.206 1.00 97.94 91 LEU A N 1
ATOM 713 C CA . LEU A 1 91 ? 0.158 3.614 -13.266 1.00 97.94 91 LEU A CA 1
ATOM 714 C C . LEU A 1 91 ? -0.116 2.290 -13.987 1.00 97.94 91 LEU A C 1
ATOM 716 O O . LEU A 1 91 ? 0.703 1.842 -14.788 1.00 97.94 91 LEU A O 1
ATOM 720 N N . LEU A 1 92 ? -1.277 1.684 -13.722 1.00 97.75 92 LEU A N 1
ATOM 721 C CA . LEU A 1 92 ? -1.701 0.455 -14.389 1.00 97.75 92 LEU A CA 1
ATOM 722 C C . LEU A 1 92 ? -1.918 0.686 -15.892 1.00 97.75 92 LEU A C 1
ATOM 724 O O . LEU A 1 92 ? -1.484 -0.132 -16.699 1.00 97.75 92 LEU A O 1
ATOM 728 N N . SER A 1 93 ? -2.507 1.821 -16.292 1.00 97.19 93 SER A N 1
ATOM 729 C CA . SER A 1 93 ? -2.704 2.142 -17.715 1.00 97.19 93 SER A CA 1
ATOM 730 C C . SER A 1 93 ? -1.389 2.351 -18.475 1.00 97.19 93 SER A C 1
ATOM 732 O O . SER A 1 93 ? -1.325 2.086 -19.675 1.00 97.19 93 SER A O 1
ATOM 734 N N . LYS A 1 94 ? -0.315 2.748 -17.780 1.00 97.00 94 LYS A N 1
ATOM 735 C CA . LYS A 1 94 ? 1.043 2.820 -18.338 1.00 97.00 94 LYS A CA 1
ATOM 736 C C . LYS A 1 94 ? 1.724 1.457 -18.497 1.00 97.00 94 LYS A C 1
ATOM 738 O O . LYS A 1 94 ? 2.683 1.369 -19.252 1.00 97.00 94 LYS A O 1
ATOM 743 N N . GLY A 1 95 ? 1.222 0.402 -17.853 1.00 96.94 95 GLY A N 1
ATOM 744 C CA . GLY A 1 95 ? 1.702 -0.976 -18.026 1.00 96.94 95 GLY A CA 1
ATOM 745 C C . GLY A 1 95 ? 2.285 -1.644 -16.796 1.00 96.94 95 GLY A C 1
ATOM 746 O O . GLY A 1 95 ? 2.667 -2.813 -16.860 1.00 96.94 95 GLY A O 1
ATOM 747 N N . ILE A 1 96 ? 2.297 -0.939 -15.666 1.00 98.06 96 ILE A N 1
ATOM 748 C CA . ILE A 1 96 ? 2.615 -1.530 -14.369 1.00 98.06 96 ILE A CA 1
ATOM 749 C C . ILE A 1 96 ? 1.590 -2.624 -14.058 1.00 98.06 96 ILE A C 1
ATOM 751 O O . ILE A 1 96 ? 0.389 -2.392 -14.164 1.00 98.06 96 ILE A O 1
ATOM 755 N N . LYS A 1 97 ? 2.049 -3.814 -13.655 1.00 97.81 97 LYS A N 1
ATOM 756 C CA . LYS A 1 97 ? 1.160 -4.960 -13.405 1.00 97.81 97 LYS A CA 1
ATOM 757 C C . LYS A 1 97 ? 0.423 -4.817 -12.084 1.00 97.81 97 LYS A C 1
ATOM 759 O O . LYS A 1 97 ? -0.778 -5.058 -12.009 1.00 97.81 97 LYS A O 1
ATOM 764 N N . HIS A 1 98 ? 1.139 -4.368 -11.055 1.00 97.88 98 HIS A N 1
ATOM 765 C CA . HIS A 1 98 ? 0.563 -4.153 -9.736 1.00 97.88 98 HIS A CA 1
ATOM 766 C C . HIS A 1 98 ? 1.157 -2.936 -9.035 1.00 97.88 98 HIS A C 1
ATOM 768 O O . HIS A 1 98 ? 2.331 -2.606 -9.189 1.00 97.88 98 HIS A O 1
ATOM 774 N N . ALA A 1 99 ? 0.342 -2.294 -8.211 1.00 97.69 99 ALA A N 1
ATOM 775 C CA . ALA A 1 99 ? 0.702 -1.134 -7.415 1.00 97.69 99 ALA A CA 1
ATOM 776 C C . ALA A 1 99 ? 0.087 -1.327 -6.028 1.00 97.69 99 ALA A C 1
ATOM 778 O O . ALA A 1 99 ? -1.133 -1.434 -5.937 1.00 97.69 99 ALA A O 1
ATOM 779 N N . TYR A 1 100 ? 0.905 -1.373 -4.976 1.00 97.25 100 TYR A N 1
ATOM 780 C CA . TYR A 1 100 ? 0.465 -1.594 -3.592 1.00 97.25 100 TYR A CA 1
ATOM 781 C C . TYR A 1 100 ? 1.121 -0.600 -2.643 1.00 97.25 100 TYR A C 1
ATOM 783 O O . TYR A 1 100 ? 2.304 -0.304 -2.771 1.00 97.25 100 TYR A O 1
ATOM 791 N N . SER A 1 101 ? 0.403 -0.125 -1.640 1.00 95.50 101 SER A N 1
ATOM 792 C CA . SER A 1 101 ? 0.966 0.653 -0.540 1.00 95.50 101 SER A CA 1
ATOM 793 C C . SER A 1 101 ? 1.195 -0.213 0.697 1.00 95.50 101 SER A C 1
ATOM 795 O O . SER A 1 101 ? 0.449 -1.154 0.969 1.00 95.50 101 SER A O 1
ATOM 797 N N . SER A 1 102 ? 2.203 0.140 1.490 1.00 93.38 102 SER A N 1
ATOM 798 C CA . SER A 1 102 ? 2.303 -0.295 2.883 1.00 93.38 102 SER A CA 1
ATOM 799 C C . SER A 1 102 ? 2.364 0.901 3.821 1.00 93.38 102 SER A C 1
ATOM 801 O O . SER A 1 102 ? 2.888 1.965 3.480 1.00 93.38 102 SER A O 1
ATOM 803 N N . TYR A 1 103 ? 1.826 0.711 5.018 1.00 92.69 103 TYR A N 1
ATOM 804 C CA . TYR A 1 103 ? 1.959 1.641 6.121 1.00 92.69 103 TYR A CA 1
ATOM 805 C C . TYR A 1 103 ? 3.205 1.281 6.931 1.00 92.69 103 TYR A C 1
ATOM 807 O O . TYR A 1 103 ? 3.388 0.136 7.349 1.00 92.69 103 TYR A O 1
ATOM 815 N N . ASN A 1 104 ? 4.093 2.258 7.085 1.00 86.75 104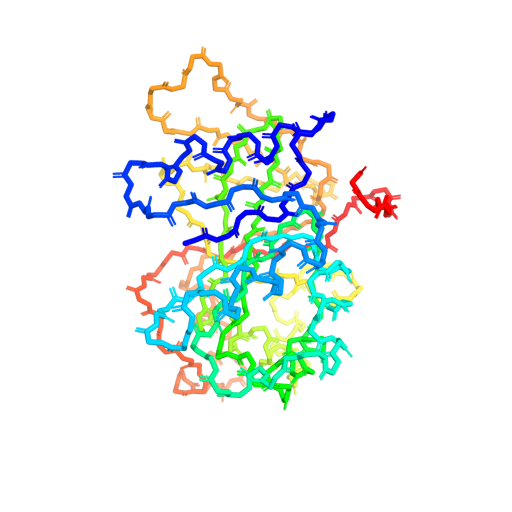 ASN A N 1
ATOM 816 C CA . ASN A 1 104 ? 5.401 2.108 7.713 1.00 86.75 104 ASN A CA 1
ATOM 817 C C . ASN A 1 104 ? 5.718 3.408 8.453 1.00 86.75 104 ASN A C 1
ATOM 819 O O . ASN A 1 104 ? 5.327 4.480 7.984 1.00 86.75 104 ASN A O 1
ATOM 823 N N . ALA A 1 105 ? 6.482 3.312 9.532 1.00 84.56 105 ALA A N 1
ATOM 824 C CA . ALA A 1 105 ? 6.982 4.459 10.274 1.00 84.56 105 ALA A CA 1
ATOM 825 C C . ALA A 1 105 ? 8.411 4.139 10.726 1.00 84.56 105 ALA A C 1
ATOM 827 O O . ALA A 1 105 ? 8.636 3.126 11.377 1.00 84.56 105 ALA A O 1
ATOM 828 N N . SER A 1 106 ? 9.392 4.943 10.307 1.00 78.94 106 SER A N 1
ATOM 829 C CA . SER A 1 106 ? 10.822 4.640 10.510 1.00 78.94 106 SER A CA 1
ATOM 830 C C . SER A 1 106 ? 11.234 4.572 11.984 1.00 78.94 106 SER A C 1
ATOM 832 O O . SER A 1 106 ? 12.214 3.918 12.319 1.00 78.94 106 SER A O 1
ATOM 834 N N . ASP A 1 107 ? 10.498 5.269 12.838 1.00 78.00 107 ASP A N 1
ATOM 835 C CA . ASP A 1 107 ? 10.604 5.324 14.294 1.00 78.00 107 ASP A CA 1
ATOM 836 C C . ASP A 1 107 ? 9.898 4.157 15.011 1.00 78.00 107 ASP A C 1
ATOM 838 O O . ASP A 1 107 ? 10.101 3.969 16.214 1.00 78.00 107 ASP A O 1
ATOM 842 N N . ILE A 1 108 ? 9.093 3.376 14.282 1.00 83.19 108 ILE A N 1
ATOM 843 C CA . ILE A 1 108 ? 8.359 2.213 14.788 1.00 83.19 108 ILE A CA 1
ATOM 844 C C . ILE A 1 108 ? 8.840 0.948 14.078 1.00 83.19 108 ILE A C 1
ATOM 846 O O . ILE A 1 108 ? 9.598 0.180 14.658 1.00 83.19 108 ILE A O 1
ATOM 850 N N . GLU A 1 109 ? 8.377 0.725 12.843 1.00 82.38 109 GLU A N 1
ATOM 851 C CA . GLU A 1 109 ? 8.699 -0.447 12.040 1.00 82.38 109 GLU A CA 1
ATOM 852 C C . GLU A 1 109 ? 8.269 -0.300 10.565 1.00 82.38 109 GLU A C 1
ATOM 854 O O . GLU A 1 109 ? 7.410 0.513 10.188 1.00 82.38 109 GLU A O 1
ATOM 859 N N . LEU A 1 110 ? 8.846 -1.144 9.706 1.00 83.94 110 LEU A N 1
ATOM 860 C CA . LEU A 1 110 ? 8.376 -1.381 8.352 1.00 83.94 110 LEU A CA 1
ATOM 861 C C . LEU A 1 110 ? 7.202 -2.372 8.304 1.00 83.94 110 LEU A C 1
ATOM 863 O O . LEU A 1 110 ? 7.164 -3.397 8.970 1.00 83.94 110 LEU A O 1
ATOM 867 N N . ASN A 1 111 ? 6.283 -2.123 7.379 1.00 83.88 111 ASN A N 1
ATOM 868 C CA . ASN A 1 111 ? 5.212 -3.026 6.971 1.00 83.88 111 ASN A CA 1
ATOM 869 C C . ASN A 1 111 ? 4.223 -3.371 8.098 1.00 83.88 111 ASN A C 1
ATOM 871 O O . ASN A 1 111 ? 3.787 -4.515 8.208 1.00 83.88 111 ASN A O 1
ATOM 875 N N . MET A 1 112 ? 3.838 -2.365 8.889 1.00 92.19 112 MET A N 1
ATOM 876 C CA . MET A 1 112 ? 2.849 -2.498 9.968 1.00 92.19 112 MET A CA 1
ATOM 877 C C . MET A 1 112 ? 1.460 -2.866 9.438 1.00 92.19 112 MET A C 1
ATOM 879 O O . MET A 1 112 ? 0.724 -3.630 10.055 1.00 92.19 112 MET A O 1
ATOM 883 N N . ALA A 1 113 ? 1.110 -2.335 8.267 1.00 95.06 113 ALA A N 1
ATOM 884 C CA . ALA A 1 113 ? -0.093 -2.702 7.535 1.00 95.06 113 ALA A CA 1
ATOM 885 C C . ALA A 1 113 ? 0.182 -2.661 6.027 1.00 95.06 113 ALA A C 1
ATOM 887 O O . ALA A 1 113 ? 1.076 -1.944 5.565 1.00 95.06 113 ALA A O 1
ATOM 888 N N . PHE A 1 114 ? -0.571 -3.424 5.242 1.00 94.50 114 PHE A N 1
ATOM 889 C CA . PHE A 1 114 ? -0.338 -3.557 3.804 1.00 94.50 114 PHE A CA 1
ATOM 890 C C . PHE A 1 114 ? -1.636 -3.594 3.002 1.00 94.50 114 PHE A C 1
ATOM 892 O O . PHE A 1 114 ? -2.685 -4.012 3.494 1.00 94.50 114 PHE A O 1
ATOM 899 N N . GLU A 1 115 ? -1.561 -3.130 1.754 1.00 96.62 115 GLU A N 1
ATOM 900 C CA . GLU A 1 115 ? -2.634 -3.328 0.786 1.00 96.62 115 GLU A CA 1
ATOM 901 C C . GLU A 1 115 ? -2.597 -4.743 0.213 1.00 96.62 115 GLU A C 1
ATOM 903 O O . GLU A 1 115 ? -1.536 -5.328 -0.006 1.00 96.62 115 GLU A O 1
ATOM 908 N N . SER A 1 116 ? -3.781 -5.259 -0.082 1.00 95.81 116 SER A N 1
ATOM 909 C CA . SER A 1 116 ? -4.006 -6.480 -0.846 1.00 95.81 116 SER A CA 1
ATOM 910 C C . SER A 1 116 ? -5.021 -6.192 -1.951 1.00 95.81 116 SER A C 1
ATOM 912 O O . SER A 1 116 ? -5.707 -5.169 -1.914 1.00 95.81 116 SER A O 1
ATOM 914 N N . ASP A 1 117 ? -5.174 -7.097 -2.919 1.00 97.00 117 ASP A N 1
ATOM 915 C CA . ASP A 1 117 ? -6.229 -6.958 -3.936 1.00 97.00 117 ASP A CA 1
ATOM 916 C C . ASP A 1 117 ? -7.620 -6.824 -3.297 1.00 97.00 117 ASP A C 1
ATOM 918 O O . ASP A 1 117 ? -8.453 -6.040 -3.752 1.00 97.00 117 ASP A O 1
ATOM 922 N N . PHE A 1 118 ? -7.842 -7.520 -2.176 1.00 97.62 118 PHE A N 1
ATOM 923 C CA . PHE A 1 118 ? -9.036 -7.361 -1.352 1.00 97.62 118 PHE A CA 1
ATOM 924 C C . PHE A 1 118 ? -9.174 -5.936 -0.810 1.00 97.62 118 PHE A C 1
ATOM 926 O O . PHE A 1 118 ? -10.199 -5.298 -1.054 1.00 97.62 118 PHE A O 1
ATOM 933 N N . SER A 1 119 ? -8.161 -5.407 -0.117 1.00 97.56 119 SER A N 1
ATOM 934 C CA . SER A 1 119 ? -8.264 -4.081 0.501 1.00 97.56 119 SER A CA 1
ATOM 935 C C . SER A 1 119 ? -8.401 -2.965 -0.544 1.00 97.56 119 SER A C 1
ATOM 937 O O . SER A 1 119 ? -9.166 -2.021 -0.342 1.00 97.56 119 SER A O 1
ATOM 939 N N . ILE A 1 120 ? -7.752 -3.116 -1.705 1.00 97.81 120 ILE A N 1
ATOM 940 C CA . ILE A 1 120 ? -7.906 -2.227 -2.863 1.00 97.81 120 ILE A CA 1
ATOM 941 C C . ILE A 1 120 ? -9.327 -2.321 -3.428 1.00 97.81 120 ILE A C 1
ATOM 943 O O . ILE A 1 120 ? -9.954 -1.288 -3.671 1.00 97.81 120 ILE A O 1
ATOM 947 N N . SER A 1 121 ? -9.873 -3.530 -3.606 1.00 97.62 121 SER A N 1
ATOM 948 C CA . SER A 1 121 ? -11.250 -3.709 -4.091 1.00 97.62 121 SER A CA 1
ATOM 949 C C . SER A 1 121 ? -12.277 -3.083 -3.143 1.00 97.62 121 SER A C 1
ATOM 951 O O . SER A 1 121 ? -13.179 -2.380 -3.596 1.00 97.62 121 SER A O 1
ATOM 953 N N . LEU A 1 122 ? -12.078 -3.222 -1.827 1.00 97.69 122 LEU A N 1
ATOM 954 C CA . LEU A 1 122 ? -12.913 -2.590 -0.809 1.00 97.69 122 LEU A CA 1
ATOM 955 C C . LEU A 1 122 ? -12.811 -1.067 -0.870 1.00 97.69 122 LEU A C 1
ATOM 957 O O . LEU A 1 122 ? -13.828 -0.375 -0.851 1.00 97.69 122 LEU A O 1
ATOM 961 N N . ARG A 1 123 ? -11.597 -0.526 -0.992 1.00 97.62 123 ARG A N 1
ATOM 962 C CA . ARG A 1 123 ? -11.391 0.916 -1.142 1.00 97.62 123 ARG A CA 1
ATOM 963 C C . ARG A 1 123 ? -12.088 1.454 -2.393 1.00 97.62 123 ARG A C 1
ATOM 965 O O . ARG A 1 123 ? -12.742 2.492 -2.333 1.00 97.62 123 ARG A O 1
ATOM 972 N N . ARG A 1 124 ? -12.011 0.740 -3.518 1.00 97.25 124 ARG A N 1
ATOM 973 C CA . ARG A 1 124 ? -12.721 1.101 -4.756 1.00 97.25 124 ARG A CA 1
ATOM 974 C C . ARG A 1 124 ? -14.239 1.036 -4.593 1.00 97.25 124 ARG A C 1
ATOM 976 O O . ARG A 1 124 ? -14.916 1.943 -5.070 1.00 97.25 124 ARG A O 1
ATOM 983 N N . LEU A 1 125 ? -14.762 0.040 -3.879 1.00 97.00 125 LEU A N 1
ATOM 984 C CA . LEU A 1 125 ? -16.188 -0.056 -3.560 1.00 97.00 125 LEU A CA 1
ATOM 985 C C . LEU A 1 125 ? -16.654 1.127 -2.697 1.00 97.00 125 LEU A C 1
ATOM 987 O O . LEU A 1 125 ? -17.660 1.753 -3.016 1.00 97.00 125 LEU A O 1
ATOM 991 N N . LEU A 1 126 ? -15.889 1.496 -1.666 1.00 96.81 126 LEU A N 1
ATOM 992 C CA . LEU A 1 126 ? -16.167 2.664 -0.817 1.00 96.81 126 LEU A CA 1
ATOM 993 C C . LEU A 1 126 ? -16.164 3.987 -1.597 1.00 96.81 126 LEU A C 1
ATOM 995 O O . LEU A 1 126 ? -16.857 4.924 -1.213 1.00 96.81 126 LEU A O 1
ATOM 999 N N . ARG A 1 127 ? -15.398 4.081 -2.692 1.00 95.00 127 ARG A N 1
ATOM 1000 C CA . ARG A 1 127 ? -15.413 5.245 -3.596 1.00 95.00 127 ARG A CA 1
ATOM 1001 C C . ARG A 1 127 ? -16.723 5.360 -4.384 1.00 95.00 127 ARG A C 1
ATOM 1003 O O . ARG A 1 127 ? -17.068 6.458 -4.796 1.00 95.00 127 ARG A O 1
ATOM 1010 N N . GLN A 1 128 ? -17.395 4.240 -4.643 1.00 94.94 128 GLN A N 1
ATOM 1011 C CA . GLN A 1 128 ? -18.564 4.151 -5.526 1.00 94.94 128 GLN A CA 1
ATOM 1012 C C . GLN A 1 128 ? -19.891 3.992 -4.774 1.00 94.94 128 GLN A C 1
ATOM 1014 O O . GLN A 1 128 ? -20.946 4.060 -5.399 1.00 94.94 128 GLN A O 1
ATOM 1019 N N . ASN A 1 129 ? -19.857 3.728 -3.467 1.00 95.81 129 ASN A N 1
ATOM 1020 C CA . ASN A 1 129 ? -21.043 3.452 -2.665 1.00 95.81 129 ASN A CA 1
ATOM 1021 C C . ASN A 1 129 ? -21.059 4.333 -1.410 1.00 95.81 129 ASN A C 1
ATOM 1023 O O . ASN A 1 129 ? -20.356 4.061 -0.433 1.00 95.81 129 ASN A O 1
ATOM 1027 N N . ASP A 1 130 ? -21.875 5.386 -1.447 1.00 94.81 130 ASP A N 1
ATOM 1028 C CA . ASP A 1 130 ? -21.968 6.362 -0.361 1.00 94.81 130 ASP A CA 1
ATOM 1029 C C . ASP A 1 130 ? -22.592 5.788 0.914 1.00 94.81 130 ASP A C 1
ATOM 1031 O O . ASP A 1 130 ? -22.199 6.188 2.011 1.00 94.81 130 ASP A O 1
ATOM 1035 N N . ASP A 1 131 ? -23.518 4.835 0.805 1.00 96.00 131 ASP A N 1
ATOM 1036 C CA . ASP A 1 131 ? -24.168 4.226 1.970 1.00 96.00 131 ASP A CA 1
ATOM 1037 C C . ASP A 1 131 ? -23.185 3.353 2.752 1.00 96.00 131 ASP A C 1
ATOM 1039 O O . ASP A 1 131 ? -23.033 3.513 3.965 1.00 96.00 131 ASP A O 1
ATOM 1043 N N . LEU A 1 132 ? -22.415 2.515 2.052 1.00 96.81 132 LEU A N 1
ATOM 1044 C CA . LEU A 1 132 ? -21.327 1.742 2.646 1.00 96.81 132 LEU A CA 1
ATOM 1045 C C . LEU A 1 132 ? -20.256 2.666 3.231 1.00 96.81 132 LEU A C 1
ATOM 1047 O O . LEU A 1 132 ? -19.735 2.415 4.320 1.00 96.81 132 LEU A O 1
ATOM 1051 N N . ARG A 1 133 ? -19.935 3.757 2.527 1.00 95.69 133 ARG A N 1
ATOM 1052 C CA . ARG A 1 133 ? -18.973 4.753 2.999 1.00 95.69 133 ARG A CA 1
ATOM 1053 C C . ARG A 1 133 ? -19.423 5.379 4.316 1.00 95.69 133 ARG A C 1
ATOM 1055 O O . ARG A 1 133 ? -18.626 5.403 5.250 1.00 95.69 133 ARG A O 1
ATOM 1062 N N . LYS A 1 134 ? -20.676 5.833 4.416 1.00 95.31 134 LYS A N 1
ATOM 1063 C CA . LYS A 1 134 ? -21.269 6.370 5.657 1.00 95.31 134 LYS A CA 1
ATOM 1064 C C . LYS A 1 134 ? -21.322 5.319 6.764 1.00 95.31 134 LYS A C 1
ATOM 1066 O O . LYS A 1 134 ? -21.143 5.651 7.930 1.00 95.31 134 LYS A O 1
ATOM 1071 N N . ARG A 1 135 ? -21.552 4.054 6.403 1.00 96.50 135 ARG A N 1
ATOM 1072 C CA . ARG A 1 135 ? -21.648 2.944 7.353 1.00 96.50 135 ARG A CA 1
ATOM 1073 C C . ARG A 1 135 ? -20.305 2.554 7.972 1.00 96.50 135 ARG A C 1
ATOM 1075 O O . ARG A 1 135 ? -20.282 2.094 9.117 1.00 96.50 135 ARG A O 1
ATOM 1082 N N . ILE A 1 136 ? -19.215 2.680 7.216 1.00 96.50 136 ILE A N 1
ATOM 1083 C CA . ILE A 1 136 ? -17.883 2.208 7.615 1.00 96.50 136 ILE A CA 1
ATOM 1084 C C . ILE A 1 136 ? -16.984 3.349 8.092 1.00 96.50 136 ILE A C 1
ATOM 1086 O O . ILE A 1 136 ? -16.317 3.208 9.116 1.00 96.50 136 ILE A O 1
ATOM 1090 N N . LEU A 1 137 ? -16.926 4.468 7.366 1.00 96.31 137 LEU A N 1
ATOM 1091 C CA . LEU A 1 137 ? -15.961 5.524 7.658 1.00 96.31 137 LEU A CA 1
ATOM 1092 C C . LEU A 1 137 ? -16.396 6.367 8.858 1.00 96.31 137 LEU A C 1
ATOM 1094 O O . LEU A 1 137 ? -17.474 6.951 8.865 1.00 96.31 137 LEU A O 1
ATOM 1098 N N . LYS A 1 138 ? -15.504 6.485 9.845 1.00 94.50 138 LYS A N 1
ATOM 1099 C CA . LYS A 1 138 ? -15.745 7.260 11.074 1.00 94.50 138 LYS A CA 1
ATOM 1100 C C . LYS A 1 138 ? -15.368 8.739 10.989 1.00 94.50 138 LYS A C 1
ATOM 1102 O O . LYS A 1 138 ? -15.843 9.522 11.802 1.00 94.50 138 LYS A O 1
ATOM 1107 N N . TYR A 1 139 ? -14.511 9.117 10.041 1.00 91.25 139 TYR A N 1
ATOM 1108 C CA . TYR A 1 139 ? -13.987 10.481 9.934 1.00 91.25 139 TYR A CA 1
ATOM 1109 C C . TYR A 1 139 ? -14.327 11.095 8.576 1.00 91.25 139 TYR A C 1
ATOM 1111 O O . TYR A 1 139 ? -14.306 10.381 7.567 1.00 91.25 139 TYR A O 1
ATOM 1119 N N . PRO A 1 140 ? -14.620 12.406 8.532 1.00 85.00 140 PRO A N 1
ATOM 1120 C CA . PRO A 1 140 ? -14.819 13.120 7.282 1.00 85.00 140 PRO A CA 1
ATOM 1121 C C . PRO A 1 140 ? -13.495 13.284 6.523 1.00 85.00 140 PRO A C 1
ATOM 1123 O O . PRO A 1 140 ? -12.410 13.121 7.079 1.00 85.00 140 PRO A O 1
ATOM 1126 N N . GLY A 1 141 ? -13.596 13.658 5.247 1.00 86.31 141 GLY A N 1
ATOM 1127 C CA . GLY A 1 141 ? -12.445 13.981 4.407 1.00 86.31 141 GLY A CA 1
ATOM 1128 C C . GLY A 1 141 ? -12.235 13.013 3.241 1.00 86.31 141 GLY A C 1
ATOM 1129 O O . GLY A 1 141 ? -13.173 12.319 2.818 1.00 86.31 141 GLY A O 1
ATOM 1130 N N . PRO A 1 142 ? -11.017 13.002 2.666 1.00 88.12 142 PRO A N 1
ATOM 1131 C CA . PRO A 1 142 ? -10.667 12.128 1.556 1.00 88.12 142 PRO A CA 1
ATOM 1132 C C . PRO A 1 142 ? -10.833 10.651 1.910 1.00 88.12 142 PRO A C 1
ATOM 1134 O O . PRO A 1 142 ? -10.791 10.252 3.071 1.00 88.12 142 PRO A O 1
ATOM 1137 N N . LEU A 1 143 ? -10.988 9.818 0.883 1.00 93.25 143 LEU A N 1
ATOM 1138 C CA . LEU A 1 143 ? -11.077 8.376 1.066 1.00 93.25 143 LEU A CA 1
ATOM 1139 C C . LEU A 1 143 ? -9.767 7.839 1.686 1.00 93.25 143 LEU A C 1
ATOM 1141 O O . LEU A 1 143 ? -8.711 7.956 1.045 1.00 93.25 143 LEU A O 1
ATOM 1145 N N . PRO A 1 144 ? -9.810 7.233 2.888 1.00 95.81 144 PRO A N 1
ATOM 1146 C CA . PRO A 1 144 ? -8.610 6.754 3.562 1.00 95.81 144 PRO A CA 1
ATOM 1147 C C . PRO A 1 144 ? -7.921 5.647 2.766 1.00 95.81 144 PRO A C 1
ATOM 1149 O O . PRO A 1 144 ? -8.521 4.991 1.907 1.00 95.81 144 PRO A O 1
ATOM 1152 N N . MET A 1 145 ? -6.644 5.423 3.067 1.00 96.75 145 MET A N 1
ATOM 1153 C CA . MET A 1 145 ? -5.992 4.174 2.682 1.00 96.75 145 MET A CA 1
ATOM 1154 C C . MET A 1 145 ? -6.630 3.026 3.468 1.00 96.75 145 MET A C 1
ATOM 1156 O O . MET A 1 145 ? -6.948 3.194 4.646 1.00 96.75 145 MET A O 1
ATOM 1160 N N . VAL A 1 146 ? -6.805 1.875 2.819 1.00 97.81 146 VAL A N 1
ATOM 1161 C CA . VAL A 1 146 ? -7.402 0.684 3.432 1.00 97.81 146 VAL A CA 1
ATOM 1162 C C . VAL A 1 146 ? -6.377 -0.438 3.400 1.00 97.81 146 VAL A C 1
ATOM 1164 O O . VAL A 1 146 ? -5.999 -0.922 2.332 1.00 97.81 146 VAL A O 1
ATOM 1167 N N . PHE A 1 147 ? -5.927 -0.839 4.580 1.00 97.62 147 PHE A N 1
ATOM 1168 C CA . PHE A 1 147 ? -4.905 -1.860 4.765 1.00 97.62 147 PHE A CA 1
ATOM 1169 C C . PHE A 1 147 ? -5.449 -3.036 5.572 1.00 97.62 147 PHE A C 1
ATOM 1171 O O . PHE A 1 147 ? -6.443 -2.895 6.280 1.00 97.62 147 PHE A O 1
ATOM 1178 N N . GLN A 1 148 ? -4.762 -4.172 5.518 1.00 97.38 148 GLN A N 1
ATOM 1179 C CA . GLN A 1 148 ? -4.860 -5.219 6.535 1.00 97.38 148 GLN A CA 1
ATOM 1180 C C . GLN A 1 148 ? -3.599 -5.208 7.403 1.00 97.38 148 GLN A C 1
ATOM 1182 O O . GLN A 1 148 ? -2.515 -4.863 6.924 1.00 97.38 148 GLN A O 1
ATOM 1187 N N . TYR A 1 149 ? -3.739 -5.576 8.675 1.00 96.50 149 TYR A N 1
ATOM 1188 C CA . TYR A 1 149 ? -2.624 -5.686 9.617 1.00 96.50 149 TYR A CA 1
ATOM 1189 C C . TYR A 1 149 ? -2.759 -6.942 10.479 1.00 96.50 149 TYR A C 1
ATOM 1191 O O . TYR A 1 149 ? -3.859 -7.466 10.660 1.00 96.50 149 TYR A O 1
ATOM 1199 N N . ASN A 1 150 ? -1.636 -7.435 10.997 1.00 95.62 150 ASN A N 1
ATOM 1200 C CA . ASN A 1 150 ? -1.626 -8.573 11.907 1.00 95.62 150 ASN A CA 1
ATOM 1201 C C . ASN A 1 150 ? -1.698 -8.083 13.365 1.00 95.62 150 ASN A C 1
ATOM 1203 O O . ASN A 1 150 ? -0.714 -7.514 13.841 1.00 95.62 150 ASN A O 1
ATOM 1207 N N . PRO A 1 151 ? -2.806 -8.311 14.095 1.00 94.44 151 PRO A N 1
ATOM 1208 C CA . PRO A 1 151 ? -2.937 -7.856 15.478 1.00 94.44 151 PRO A CA 1
ATOM 1209 C C . PRO A 1 151 ? -1.980 -8.567 16.445 1.00 94.44 151 PRO A C 1
ATOM 1211 O O . PRO A 1 151 ? -1.747 -8.051 17.532 1.00 94.44 151 PRO A O 1
ATOM 1214 N N . ALA A 1 152 ? -1.414 -9.719 16.061 1.00 93.44 152 ALA A N 1
ATOM 1215 C CA . ALA A 1 152 ? -0.379 -10.393 16.844 1.00 93.44 152 ALA A CA 1
ATOM 1216 C C . ALA A 1 152 ? 0.997 -9.710 16.730 1.00 93.44 152 ALA A C 1
ATOM 1218 O O . ALA A 1 152 ? 1.814 -9.844 17.633 1.00 93.44 152 ALA A O 1
ATOM 1219 N N . ASP A 1 153 ? 1.247 -8.968 15.645 1.00 92.94 153 ASP A N 1
ATOM 1220 C CA . ASP A 1 153 ? 2.482 -8.192 15.475 1.00 92.94 153 ASP A CA 1
ATOM 1221 C C . ASP A 1 153 ? 2.312 -6.756 15.991 1.00 92.94 153 ASP A C 1
ATOM 1223 O O . ASP A 1 153 ? 3.206 -6.215 16.646 1.00 92.94 153 ASP A O 1
ATOM 1227 N N . PHE A 1 154 ? 1.154 -6.149 15.708 1.00 93.94 154 PHE A N 1
ATOM 1228 C CA . PHE A 1 154 ? 0.848 -4.756 16.021 1.00 93.94 154 PHE A CA 1
ATOM 1229 C C . PHE A 1 154 ? -0.560 -4.634 16.596 1.00 93.94 154 PHE A C 1
ATOM 1231 O O . PHE A 1 154 ? -1.558 -4.726 15.874 1.00 93.94 154 PHE A O 1
ATOM 1238 N N . PHE A 1 155 ? -0.647 -4.370 17.894 1.00 95.31 155 PHE A N 1
ATOM 1239 C CA . PHE A 1 155 ? -1.909 -4.021 18.523 1.00 95.31 155 PHE A CA 1
ATOM 1240 C C . PHE A 1 155 ? -2.199 -2.538 18.277 1.00 95.31 155 PHE A C 1
ATOM 1242 O O . PHE A 1 155 ? -1.378 -1.681 18.604 1.00 95.31 155 PHE A O 1
ATOM 1249 N N . ILE A 1 156 ? -3.343 -2.244 17.653 1.00 96.31 156 ILE A N 1
ATOM 1250 C CA . ILE A 1 156 ? -3.737 -0.884 17.270 1.00 96.31 156 ILE A CA 1
ATOM 1251 C C . ILE A 1 156 ? -5.023 -0.508 17.994 1.00 96.31 156 ILE A C 1
ATOM 1253 O O . ILE A 1 156 ? -6.064 -1.145 17.815 1.00 96.31 156 ILE A O 1
ATOM 1257 N N . GLU A 1 157 ? -4.946 0.582 18.742 1.00 96.00 157 GLU A N 1
ATOM 1258 C CA . GLU A 1 157 ? -6.052 1.225 19.435 1.00 96.00 157 GLU A CA 1
ATOM 1259 C C . GLU A 1 157 ? -6.366 2.582 18.799 1.00 96.00 157 GLU A C 1
ATOM 1261 O O . GLU A 1 157 ? -5.577 3.148 18.039 1.00 96.00 157 GLU A O 1
ATOM 1266 N N . VAL A 1 158 ? -7.546 3.114 19.111 1.00 96.50 158 VAL A N 1
ATOM 1267 C CA . VAL A 1 158 ? -7.980 4.434 18.650 1.00 96.50 158 VAL A CA 1
ATOM 1268 C C . VAL A 1 158 ? -8.252 5.292 19.876 1.00 96.50 158 VAL A C 1
ATOM 1270 O O . VAL A 1 158 ? -9.131 4.978 20.679 1.00 96.50 158 VAL A O 1
ATOM 1273 N N . ALA A 1 159 ? -7.494 6.374 20.025 1.00 95.00 159 ALA A N 1
ATOM 1274 C CA . ALA A 1 159 ? -7.687 7.349 21.084 1.00 95.00 159 ALA A CA 1
ATOM 1275 C C . ALA A 1 159 ? -9.060 8.030 20.969 1.00 95.00 159 ALA A C 1
ATOM 1277 O O . ALA A 1 159 ? -9.669 8.073 19.899 1.00 95.00 159 ALA A O 1
ATOM 1278 N N . LYS A 1 160 ? -9.517 8.677 22.049 1.00 93.06 160 LYS A N 1
ATOM 1279 C CA . LYS A 1 160 ? -10.736 9.510 22.008 1.00 93.06 160 LYS A CA 1
ATOM 1280 C C . LYS A 1 160 ? -10.645 10.649 20.981 1.00 93.06 160 LYS A C 1
ATOM 1282 O O . LYS A 1 160 ? -11.668 11.052 20.443 1.00 93.06 160 LYS A O 1
ATOM 1287 N N . SER A 1 161 ? -9.435 11.141 20.701 1.00 92.12 161 SER A N 1
ATOM 1288 C CA . SER A 1 161 ? -9.151 12.138 19.656 1.00 92.12 161 SER A CA 1
ATOM 1289 C C . SER A 1 161 ? -9.286 11.591 18.229 1.00 92.12 161 SER A C 1
ATOM 1291 O O . SER A 1 161 ? -9.278 12.362 17.275 1.00 92.12 161 SER A O 1
ATOM 1293 N N . GLY A 1 162 ? -9.390 10.271 18.067 1.00 93.56 162 GLY A N 1
ATOM 1294 C CA . GLY A 1 162 ? -9.386 9.587 16.778 1.00 93.56 162 GLY A CA 1
ATOM 1295 C C . GLY A 1 162 ? -7.996 9.289 16.214 1.00 93.56 162 GLY A C 1
ATOM 1296 O O . GLY A 1 162 ? -7.878 8.803 15.086 1.00 93.56 162 GLY A O 1
ATOM 1297 N N . GLU A 1 163 ? -6.945 9.572 16.984 1.00 95.44 163 GLU A N 1
ATOM 1298 C CA . GLU A 1 163 ? -5.575 9.199 16.642 1.00 95.44 163 GLU A CA 1
ATOM 1299 C C . GLU A 1 163 ? -5.315 7.716 16.911 1.00 95.44 163 GLU A C 1
ATOM 1301 O O . GLU A 1 163 ? -5.823 7.132 17.871 1.00 95.44 163 GLU A O 1
ATOM 1306 N N . LEU A 1 164 ? -4.507 7.107 16.053 1.00 95.44 164 LEU A N 1
ATOM 1307 C CA . LEU A 1 164 ? -4.098 5.721 16.185 1.00 95.44 164 LEU A CA 1
ATOM 1308 C C . LEU A 1 164 ? -2.959 5.586 17.204 1.00 95.44 164 LEU A C 1
ATOM 1310 O O . LEU A 1 164 ? -1.917 6.237 17.085 1.00 95.44 164 LEU A O 1
ATOM 1314 N N . ILE A 1 165 ? -3.148 4.685 18.161 1.00 96.12 165 ILE A N 1
ATOM 1315 C CA . ILE A 1 165 ? -2.154 4.288 19.157 1.00 96.12 165 ILE A CA 1
ATOM 1316 C C . ILE A 1 165 ? -1.691 2.875 18.812 1.00 96.12 165 ILE A C 1
ATOM 1318 O O . ILE A 1 165 ? -2.515 2.007 18.534 1.00 96.12 165 ILE A O 1
ATOM 1322 N N . LEU A 1 166 ? -0.383 2.639 18.818 1.00 95.19 166 LEU A N 1
ATOM 1323 C CA . LEU A 1 166 ? 0.204 1.360 18.441 1.00 95.19 166 LEU A CA 1
ATOM 1324 C C . LEU A 1 166 ? 1.083 0.786 19.554 1.00 95.19 166 LEU A C 1
ATOM 1326 O O . LEU A 1 166 ? 1.892 1.488 20.162 1.00 95.19 166 LEU A O 1
ATOM 1330 N N . THR A 1 167 ? 0.962 -0.522 19.752 1.00 94.69 167 THR A N 1
ATOM 1331 C CA . THR A 1 167 ? 1.859 -1.334 20.573 1.00 94.69 167 THR A CA 1
ATOM 1332 C C . THR A 1 167 ? 2.476 -2.436 19.713 1.00 94.69 167 THR A C 1
ATOM 1334 O O . THR A 1 167 ? 1.765 -3.170 19.025 1.00 94.69 167 THR A O 1
ATOM 1337 N N . ILE A 1 168 ? 3.805 -2.550 19.740 1.00 93.94 168 ILE A N 1
ATOM 1338 C CA . ILE A 1 168 ? 4.542 -3.633 19.081 1.00 93.94 168 ILE A CA 1
ATOM 1339 C C . ILE A 1 168 ? 4.445 -4.879 19.963 1.00 93.94 168 ILE A C 1
ATOM 1341 O O . ILE A 1 168 ? 4.915 -4.876 21.099 1.00 93.94 168 ILE A O 1
ATOM 1345 N N . CYS A 1 169 ? 3.849 -5.941 19.426 1.00 92.06 169 CYS A N 1
ATOM 1346 C CA . CYS A 1 169 ? 3.637 -7.215 20.118 1.00 92.06 169 CYS A CA 1
ATOM 1347 C C . CYS A 1 169 ? 4.606 -8.312 19.661 1.00 92.06 169 CYS A C 1
ATOM 1349 O O . CYS A 1 169 ? 4.670 -9.380 20.265 1.00 92.06 169 CYS A O 1
ATOM 1351 N N . ARG A 1 170 ? 5.369 -8.054 18.597 1.00 87.06 170 ARG A N 1
ATOM 1352 C CA . ARG A 1 170 ? 6.298 -9.020 18.022 1.00 87.06 170 ARG A CA 1
ATOM 1353 C C . ARG A 1 170 ? 7.520 -9.246 18.913 1.00 87.06 170 ARG A C 1
ATOM 1355 O O . ARG A 1 170 ? 8.131 -8.307 19.420 1.00 87.06 170 ARG A O 1
ATOM 1362 N N . GLU A 1 171 ? 7.917 -10.506 19.032 1.00 83.00 171 GLU A N 1
ATOM 1363 C CA . GLU A 1 171 ? 9.119 -10.903 19.762 1.00 83.00 171 GLU A CA 1
ATOM 1364 C C . GLU A 1 171 ? 10.409 -10.445 19.058 1.00 83.00 171 GLU A C 1
ATOM 1366 O O . GLU A 1 171 ? 10.453 -10.254 17.840 1.00 83.00 171 GLU A O 1
ATOM 1371 N N . GLY A 1 172 ? 11.487 -10.283 19.830 1.00 82.06 172 GLY A N 1
ATOM 1372 C CA . GLY A 1 172 ? 12.814 -9.931 19.309 1.00 82.06 172 GLY A CA 1
ATOM 1373 C C . GLY A 1 172 ? 13.083 -8.431 19.143 1.00 82.06 172 GLY A C 1
ATOM 1374 O O . GLY A 1 172 ? 14.185 -8.059 18.740 1.00 82.06 172 GLY A O 1
ATOM 1375 N N . TYR A 1 173 ? 12.128 -7.560 19.488 1.00 80.31 173 TYR A N 1
ATOM 1376 C CA . TYR A 1 173 ? 12.361 -6.115 19.555 1.00 80.31 173 TYR A CA 1
ATOM 1377 C C . TYR A 1 173 ? 13.119 -5.740 20.824 1.00 80.31 173 TYR A C 1
ATOM 1379 O O . TYR A 1 173 ? 12.659 -5.997 21.931 1.00 80.31 173 TYR A O 1
ATOM 1387 N N . ILE A 1 174 ? 14.260 -5.068 20.659 1.00 84.19 174 ILE A N 1
ATOM 1388 C CA . ILE A 1 174 ? 15.072 -4.575 21.784 1.00 84.19 174 ILE A CA 1
ATOM 1389 C C . ILE A 1 174 ? 14.419 -3.341 22.436 1.00 84.19 174 ILE A C 1
ATOM 1391 O O . ILE A 1 174 ? 14.566 -3.114 23.632 1.00 84.19 174 ILE A O 1
ATOM 1395 N N . SER A 1 175 ? 13.671 -2.547 21.661 1.00 85.88 175 SER A N 1
ATOM 1396 C CA . SER A 1 175 ? 12.946 -1.362 22.139 1.00 85.88 175 SER A CA 1
ATOM 1397 C C . SER A 1 175 ? 11.512 -1.357 21.591 1.00 85.88 175 SER A C 1
ATOM 1399 O O . SER A 1 175 ? 11.210 -0.602 20.662 1.00 85.88 175 SER A O 1
ATOM 1401 N N . PRO A 1 176 ? 10.626 -2.236 22.099 1.00 86.50 176 PRO A N 1
ATOM 1402 C CA . PRO A 1 176 ? 9.240 -2.265 21.659 1.00 86.50 176 PRO A CA 1
ATOM 1403 C C . PRO A 1 176 ? 8.551 -0.952 22.039 1.00 86.50 176 PRO A C 1
ATOM 1405 O O . PRO A 1 176 ? 8.695 -0.440 23.151 1.00 86.50 176 PRO A O 1
ATOM 1408 N N . LYS A 1 177 ? 7.796 -0.393 21.096 1.00 91.56 177 LYS A N 1
ATOM 1409 C CA . LYS A 1 177 ? 6.956 0.777 21.341 1.00 91.56 177 LYS A CA 1
ATOM 1410 C C . LYS A 1 177 ? 5.645 0.305 21.959 1.00 91.56 177 LYS A C 1
ATOM 1412 O O . LYS A 1 177 ? 4.992 -0.565 21.391 1.00 91.56 177 LYS A O 1
ATOM 1417 N N . ILE A 1 178 ? 5.282 0.861 23.110 1.00 93.62 178 ILE A N 1
ATOM 1418 C CA . ILE A 1 178 ? 4.056 0.529 23.845 1.00 93.62 178 ILE A CA 1
ATOM 1419 C C . ILE A 1 178 ? 3.222 1.800 23.950 1.00 93.62 178 ILE A C 1
ATOM 1421 O O . ILE A 1 178 ? 3.757 2.845 24.322 1.00 93.62 178 ILE A O 1
ATOM 1425 N N . CYS A 1 179 ? 1.935 1.712 23.612 1.00 94.50 179 CYS A N 1
ATOM 1426 C CA . CYS A 1 179 ? 1.003 2.841 23.614 1.00 94.50 179 CYS A CA 1
ATOM 1427 C C . CYS A 1 179 ? 1.540 4.070 22.854 1.00 94.50 179 CYS A C 1
ATOM 1429 O O . CYS A 1 179 ? 1.361 5.213 23.276 1.00 94.50 179 CYS A O 1
ATOM 1431 N N . TYR A 1 180 ? 2.227 3.842 21.734 1.00 94.12 180 TYR A N 1
ATOM 1432 C CA . TYR A 1 180 ? 2.855 4.897 20.951 1.00 94.12 180 TYR A CA 1
ATOM 1433 C C . TYR A 1 180 ? 1.825 5.609 20.082 1.00 94.12 180 TYR A C 1
ATOM 1435 O O . TYR A 1 180 ? 1.189 4.988 19.229 1.00 94.12 180 TYR A O 1
ATOM 1443 N N . ASN A 1 181 ? 1.661 6.915 20.284 1.00 94.00 181 ASN A N 1
ATOM 1444 C CA . ASN A 1 181 ? 0.768 7.715 19.457 1.00 94.00 181 ASN A CA 1
ATOM 1445 C C . ASN A 1 181 ? 1.422 7.992 18.098 1.00 94.00 181 ASN A C 1
ATOM 1447 O O . ASN A 1 181 ? 2.472 8.625 18.018 1.00 94.00 181 ASN A O 1
ATOM 1451 N N . MET A 1 182 ? 0.786 7.530 17.022 1.00 89.94 182 MET A N 1
ATOM 1452 C CA . MET A 1 182 ? 1.298 7.706 15.662 1.00 89.94 182 MET A CA 1
ATOM 1453 C C . MET A 1 182 ? 1.002 9.097 15.085 1.00 89.94 182 MET A C 1
ATOM 1455 O O . MET A 1 182 ? 1.500 9.419 14.006 1.00 89.94 182 MET A O 1
ATOM 1459 N N . HIS A 1 183 ? 0.176 9.907 15.761 1.00 91.50 183 HIS A N 1
ATOM 1460 C CA . HIS A 1 183 ? -0.308 11.208 15.284 1.00 91.50 183 HIS A CA 1
ATOM 1461 C C . HIS A 1 183 ? -0.940 11.123 13.885 1.00 91.50 183 HIS A C 1
ATOM 1463 O O . HIS A 1 183 ? -0.757 11.966 13.000 1.00 91.50 183 HIS A O 1
ATOM 1469 N N . VAL A 1 184 ? -1.676 10.032 13.678 1.00 91.25 184 VAL A N 1
ATOM 1470 C CA . VAL A 1 184 ? -2.411 9.715 12.457 1.00 91.25 184 VAL A CA 1
ATOM 1471 C C . VAL A 1 184 ? -3.862 9.491 12.831 1.00 91.25 184 VAL A C 1
ATOM 1473 O O . VAL A 1 184 ? -4.159 8.664 13.690 1.00 91.25 184 VAL A O 1
ATOM 1476 N N . THR A 1 185 ? -4.769 10.180 12.148 1.00 94.94 185 THR A N 1
ATOM 1477 C CA . THR A 1 185 ? -6.203 9.939 12.284 1.00 94.94 185 THR A CA 1
ATOM 1478 C C . THR A 1 185 ? -6.581 8.668 11.536 1.00 94.94 185 THR A C 1
ATOM 1480 O O . THR A 1 185 ? -6.220 8.468 10.370 1.00 94.94 185 THR A O 1
ATOM 1483 N N . GLY A 1 186 ? -7.338 7.799 12.192 1.00 95.44 186 GLY A N 1
ATOM 1484 C CA . GLY A 1 186 ? -7.748 6.542 11.594 1.00 95.44 186 GLY A CA 1
ATOM 1485 C C . GLY A 1 186 ? -8.588 5.689 12.525 1.00 95.44 186 GLY A C 1
ATOM 1486 O O . GLY A 1 186 ? -8.891 6.055 13.660 1.00 95.44 186 GLY A O 1
ATOM 1487 N N . HIS A 1 187 ? -9.017 4.543 12.016 1.00 97.38 187 HIS A N 1
ATOM 1488 C CA . HIS A 1 187 ? -9.687 3.538 12.830 1.00 97.38 187 HIS A CA 1
ATOM 1489 C C . HIS A 1 187 ? -9.442 2.137 12.286 1.00 97.38 187 HIS A C 1
ATOM 1491 O O . HIS A 1 187 ? -9.058 1.956 11.130 1.00 97.38 187 HIS A O 1
ATOM 1497 N N . THR A 1 188 ? -9.702 1.145 13.125 1.00 97.81 188 THR A N 1
ATOM 1498 C CA . THR A 1 188 ? -9.683 -0.263 12.745 1.00 97.81 188 THR A CA 1
ATOM 1499 C C . THR A 1 188 ? -11.107 -0.789 12.583 1.00 97.81 188 THR A C 1
ATOM 1501 O O . THR A 1 188 ? -12.061 -0.244 13.152 1.00 97.81 188 THR A O 1
ATOM 1504 N N . LEU A 1 189 ? -11.261 -1.836 11.774 1.00 97.88 189 LEU A N 1
ATOM 1505 C CA . LEU A 1 189 ? -12.524 -2.545 11.586 1.00 97.88 189 LEU A CA 1
ATOM 1506 C C . LEU A 1 189 ? -12.256 -4.056 11.565 1.00 97.88 189 LEU A C 1
ATOM 1508 O O . LEU A 1 189 ? -11.556 -4.536 10.668 1.00 97.88 189 LEU A O 1
ATOM 1512 N N . PRO A 1 190 ? -12.807 -4.825 12.516 1.00 97.56 190 PRO A N 1
ATOM 1513 C CA . PRO A 1 190 ? -12.775 -6.279 12.450 1.00 97.56 190 PRO A CA 1
ATOM 1514 C C . PRO A 1 190 ? -13.421 -6.795 11.162 1.00 97.56 190 PRO A C 1
ATOM 1516 O O . PRO A 1 190 ? -14.447 -6.279 10.719 1.00 97.56 190 PRO A O 1
ATOM 1519 N N . TYR A 1 191 ? -12.866 -7.860 10.582 1.00 96.94 191 TYR A N 1
ATOM 1520 C CA . TYR A 1 191 ? -13.372 -8.414 9.323 1.00 96.94 191 TYR A CA 1
ATOM 1521 C C . TYR A 1 191 ? -14.855 -8.828 9.403 1.00 96.94 191 TYR A C 1
ATOM 1523 O O . TYR A 1 191 ? -15.639 -8.528 8.506 1.00 96.94 191 TYR A O 1
ATOM 1531 N N . LYS A 1 192 ? -15.284 -9.413 10.527 1.00 96.44 192 LYS A N 1
ATOM 1532 C CA . LYS A 1 192 ? -16.699 -9.745 10.779 1.00 96.44 192 LYS A CA 1
ATOM 1533 C C . LYS A 1 192 ? -17.637 -8.529 10.708 1.00 96.44 192 LYS A C 1
ATOM 1535 O O . LYS A 1 192 ? -18.766 -8.646 10.236 1.00 96.44 192 LYS A O 1
ATOM 1540 N N . ASP A 1 193 ? -17.166 -7.358 11.137 1.00 97.62 193 ASP A N 1
ATOM 1541 C CA . ASP A 1 193 ? -17.972 -6.136 11.161 1.00 97.62 193 ASP A CA 1
ATOM 1542 C C . ASP A 1 193 ? -18.067 -5.519 9.761 1.00 97.62 193 ASP A C 1
ATOM 1544 O O . ASP A 1 193 ? -19.087 -4.913 9.429 1.00 97.62 193 ASP A O 1
ATOM 1548 N N . LEU A 1 194 ? -17.056 -5.739 8.907 1.00 97.12 194 LEU A N 1
ATOM 1549 C CA . LEU A 1 194 ? -17.163 -5.464 7.475 1.00 97.12 194 LEU A CA 1
ATOM 1550 C C . LEU A 1 194 ? -18.265 -6.312 6.839 1.00 97.12 194 LEU A C 1
ATOM 1552 O O . LEU A 1 194 ? -19.106 -5.766 6.132 1.00 97.12 194 LEU A O 1
ATOM 1556 N N . LEU A 1 195 ? -18.272 -7.628 7.077 1.00 95.81 195 LEU A N 1
ATOM 1557 C CA . LEU A 1 195 ? -19.287 -8.519 6.500 1.00 95.81 195 LEU A CA 1
ATOM 1558 C C . LEU A 1 195 ? -20.699 -8.088 6.905 1.00 95.81 195 LEU A C 1
ATOM 1560 O O . LEU A 1 195 ? -21.592 -8.020 6.062 1.00 95.81 195 LEU A O 1
ATOM 1564 N N . LYS A 1 196 ? -20.878 -7.714 8.177 1.00 96.81 196 LYS A N 1
ATOM 1565 C CA . LYS A 1 196 ? -22.134 -7.152 8.679 1.00 96.81 196 LYS A CA 1
ATOM 1566 C C . LYS A 1 196 ? -22.520 -5.862 7.946 1.00 96.81 196 LYS A C 1
ATOM 1568 O O . LYS A 1 196 ? -23.661 -5.736 7.520 1.00 96.81 196 LYS A O 1
ATOM 1573 N N . ALA A 1 197 ? -21.579 -4.934 7.762 1.00 97.12 197 ALA A N 1
ATOM 1574 C CA . ALA A 1 197 ? -21.832 -3.685 7.042 1.00 97.12 197 ALA A CA 1
ATOM 1575 C C . ALA A 1 197 ? -22.206 -3.916 5.567 1.00 97.12 197 ALA A C 1
ATOM 1577 O O . ALA A 1 197 ? -23.113 -3.264 5.059 1.00 97.12 197 ALA A O 1
ATOM 1578 N N . LEU A 1 198 ? -21.550 -4.860 4.883 1.00 96.75 198 LEU A N 1
ATOM 1579 C CA . LEU A 1 198 ? -21.889 -5.226 3.504 1.00 96.75 198 LEU A CA 1
ATOM 1580 C C . LEU A 1 198 ? -23.312 -5.787 3.415 1.00 96.75 198 LEU A C 1
ATOM 1582 O O . LEU A 1 198 ? -24.084 -5.346 2.567 1.00 96.75 198 LEU A O 1
ATOM 1586 N N . TYR A 1 199 ? -23.669 -6.695 4.326 1.00 95.94 199 TYR A N 1
ATOM 1587 C CA . TYR A 1 199 ? -25.012 -7.268 4.408 1.00 95.94 199 TYR A CA 1
ATOM 1588 C C . TYR A 1 199 ? -26.087 -6.198 4.655 1.00 95.94 199 TYR A C 1
ATOM 1590 O O . TYR A 1 199 ? -27.078 -6.149 3.932 1.00 95.94 199 TYR A O 1
ATOM 1598 N N . GLU A 1 200 ? -25.872 -5.302 5.624 1.00 96.25 200 GLU A N 1
ATOM 1599 C CA . GLU A 1 200 ? -26.795 -4.200 5.943 1.00 96.25 200 GLU A CA 1
ATOM 1600 C C . GLU A 1 200 ? -26.997 -3.234 4.765 1.00 96.25 200 GLU A C 1
ATOM 1602 O O . GLU A 1 200 ? -28.085 -2.690 4.596 1.00 96.25 200 GLU A O 1
ATOM 1607 N N . CYS A 1 201 ? -25.9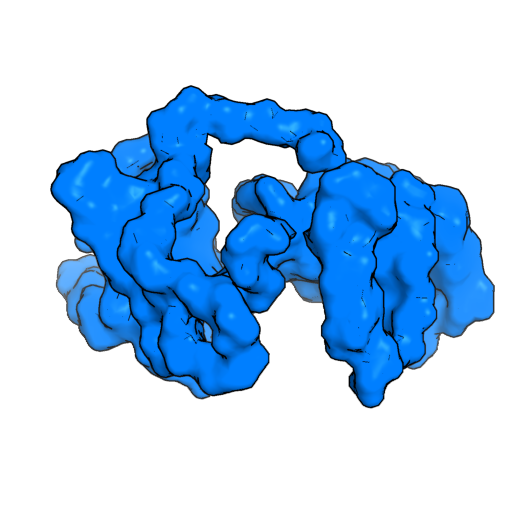77 -3.048 3.925 1.00 96.38 201 CYS A N 1
ATOM 1608 C CA . CYS A 1 201 ? -26.058 -2.239 2.708 1.00 96.38 201 CYS A CA 1
ATOM 1609 C C . CYS A 1 201 ? -26.565 -3.018 1.477 1.00 96.38 201 CYS A C 1
ATOM 1611 O O . CYS A 1 201 ? -26.543 -2.475 0.372 1.00 96.38 201 CYS A O 1
ATOM 1613 N N . GLY A 1 202 ? -26.975 -4.285 1.623 1.00 95.88 202 GLY A N 1
ATOM 1614 C CA . GLY A 1 202 ? -27.441 -5.122 0.510 1.00 95.88 202 GLY A CA 1
ATOM 1615 C C . GLY A 1 202 ? -26.351 -5.456 -0.517 1.00 95.88 202 GLY A C 1
ATOM 1616 O O . GLY A 1 202 ? -26.643 -5.692 -1.689 1.00 95.88 202 GLY A O 1
ATOM 1617 N N . ILE A 1 203 ? -25.082 -5.442 -0.108 1.00 95.56 203 ILE A N 1
ATOM 1618 C CA . ILE A 1 203 ? -23.929 -5.687 -0.975 1.00 95.56 203 ILE A CA 1
ATOM 1619 C C . ILE A 1 203 ? -23.514 -7.150 -0.843 1.00 95.56 203 ILE A C 1
ATOM 1621 O O . ILE A 1 203 ? -23.063 -7.591 0.214 1.00 95.56 203 ILE A O 1
ATOM 1625 N N . SER A 1 204 ? -23.619 -7.892 -1.942 1.00 90.69 204 SER A N 1
ATOM 1626 C CA . SER A 1 204 ? -23.132 -9.268 -2.001 1.00 90.69 204 SER A CA 1
ATOM 1627 C C . SER A 1 204 ? -21.600 -9.327 -1.902 1.00 90.69 204 SER A C 1
ATOM 1629 O O . SER A 1 204 ? -20.885 -8.475 -2.436 1.00 90.69 204 SER A O 1
ATOM 1631 N N . GLY A 1 205 ? -21.088 -10.334 -1.186 1.00 78.38 205 GLY A N 1
ATOM 1632 C CA . GLY A 1 205 ? -19.657 -10.482 -0.893 1.00 78.38 205 GLY A CA 1
ATOM 1633 C C . GLY A 1 205 ? -18.782 -10.777 -2.117 1.00 78.38 205 GLY A C 1
ATOM 1634 O O . GLY A 1 205 ? -17.582 -10.523 -2.078 1.00 78.38 205 GLY A O 1
ATOM 1635 N N . ASP A 1 206 ? -19.376 -11.248 -3.215 1.00 87.50 206 ASP A N 1
ATOM 1636 C CA . ASP A 1 206 ? -18.724 -11.466 -4.516 1.00 87.50 206 ASP A CA 1
ATOM 1637 C C . ASP A 1 206 ? -18.283 -10.165 -5.208 1.00 87.50 206 ASP A C 1
ATOM 1639 O O . ASP A 1 206 ? -17.441 -10.192 -6.104 1.00 87.50 206 ASP A O 1
ATOM 1643 N N . ARG A 1 207 ? -18.790 -9.007 -4.761 1.00 90.06 207 ARG A N 1
ATOM 1644 C CA . ARG A 1 207 ? -18.336 -7.690 -5.234 1.00 90.06 207 ARG A CA 1
ATOM 1645 C C . ARG A 1 207 ? -16.929 -7.321 -4.768 1.00 90.06 207 ARG A C 1
ATOM 1647 O O . ARG A 1 207 ? -16.378 -6.333 -5.256 1.00 90.06 207 ARG A O 1
ATOM 1654 N N . LEU A 1 208 ? -16.361 -8.067 -3.824 1.00 94.44 208 LEU A N 1
ATOM 1655 C CA . LEU A 1 208 ? -15.001 -7.877 -3.334 1.00 94.44 208 LEU A CA 1
ATOM 1656 C C . LEU A 1 208 ? -14.107 -9.023 -3.791 1.00 94.44 208 LEU A C 1
ATOM 1658 O O . LEU A 1 208 ? -14.524 -10.178 -3.865 1.00 94.44 208 LEU A O 1
ATOM 1662 N N . VAL A 1 209 ? -12.834 -8.713 -4.034 1.00 96.31 209 VAL A N 1
ATOM 1663 C CA . VAL A 1 209 ? -11.830 -9.762 -4.226 1.00 96.31 209 VAL A CA 1
ATOM 1664 C C . VAL A 1 209 ? -11.733 -10.563 -2.932 1.00 96.31 209 VAL A C 1
ATOM 1666 O O . VAL A 1 209 ? -11.581 -9.982 -1.860 1.00 96.31 209 VAL A O 1
ATOM 1669 N N . LYS A 1 210 ? -11.806 -11.894 -3.010 1.00 94.00 210 LYS A N 1
ATOM 1670 C CA . LYS A 1 210 ? -11.764 -12.741 -1.814 1.00 94.00 210 LYS A CA 1
ATOM 1671 C C . LYS A 1 210 ? -10.458 -12.505 -1.033 1.00 94.00 210 LYS A C 1
ATOM 1673 O O . LYS A 1 210 ? -9.377 -12.625 -1.618 1.00 94.00 210 LYS A O 1
ATOM 1678 N N . PRO A 1 211 ? -10.519 -12.191 0.272 1.00 93.06 211 PRO A N 1
ATOM 1679 C CA . PRO A 1 211 ? -9.311 -12.020 1.061 1.00 93.06 211 PRO A CA 1
ATOM 1680 C C . PRO A 1 211 ? -8.587 -13.355 1.246 1.00 93.06 211 PRO A C 1
ATOM 1682 O O . PRO A 1 211 ? -9.208 -14.410 1.364 1.00 93.06 211 PRO A O 1
ATOM 1685 N N . LYS A 1 212 ? -7.253 -13.298 1.322 1.00 92.56 212 LYS A N 1
ATOM 1686 C CA . LYS A 1 212 ? -6.428 -14.462 1.688 1.00 92.56 212 LYS A CA 1
ATOM 1687 C C . LYS A 1 212 ? -6.479 -14.760 3.188 1.00 92.56 212 LYS A C 1
ATOM 1689 O O . LYS A 1 212 ? -6.215 -15.887 3.590 1.00 92.56 212 LYS A O 1
ATOM 1694 N N . THR A 1 213 ? -6.786 -13.749 3.999 1.00 93.06 213 THR A N 1
ATOM 1695 C CA . THR A 1 213 ? -6.870 -13.831 5.459 1.00 93.06 213 THR A CA 1
ATOM 1696 C C . THR A 1 213 ? -7.991 -12.936 5.978 1.00 93.06 213 THR A C 1
ATOM 1698 O O . THR A 1 213 ? -8.271 -11.878 5.415 1.00 93.06 213 THR A O 1
ATOM 1701 N N . GLU A 1 214 ? -8.585 -13.312 7.105 1.00 94.88 214 GLU A N 1
ATOM 1702 C CA . GLU A 1 214 ? -9.634 -12.536 7.785 1.00 94.88 214 GLU A CA 1
ATOM 1703 C C . GLU A 1 214 ? -9.052 -11.498 8.760 1.00 94.88 214 GLU A C 1
ATOM 1705 O O . GLU A 1 214 ? -9.641 -11.170 9.791 1.00 94.88 214 GLU A O 1
ATOM 1710 N N . LEU A 1 215 ? -7.855 -10.989 8.448 1.00 97.12 215 LEU A N 1
ATOM 1711 C CA . LEU A 1 215 ? -7.186 -9.984 9.264 1.00 97.12 215 LEU A CA 1
ATOM 1712 C C . LEU A 1 215 ? -8.019 -8.696 9.344 1.00 97.12 215 LEU A C 1
ATOM 1714 O O . LEU A 1 215 ? -8.660 -8.319 8.352 1.00 97.12 215 LEU A O 1
ATOM 1718 N N . PRO A 1 216 ? -7.980 -7.995 10.494 1.00 97.81 216 PRO A N 1
ATOM 1719 C CA . PRO A 1 216 ? -8.662 -6.723 10.656 1.00 97.81 216 PRO A CA 1
ATOM 1720 C C . PRO A 1 216 ? -8.144 -5.682 9.662 1.00 97.81 216 PRO A C 1
ATOM 1722 O O . PRO A 1 216 ? -6.996 -5.710 9.205 1.00 97.81 216 PRO A O 1
ATOM 1725 N N . LEU A 1 217 ? -9.025 -4.743 9.342 1.00 98.19 217 LEU A N 1
ATOM 1726 C CA . LEU A 1 217 ? -8.738 -3.626 8.463 1.00 98.19 217 LEU A CA 1
ATOM 1727 C C . LEU A 1 217 ? -8.243 -2.425 9.261 1.00 98.19 217 LEU A C 1
ATOM 1729 O O . LEU A 1 217 ? -8.730 -2.155 10.360 1.00 98.19 217 LEU A O 1
ATOM 1733 N N . LEU A 1 218 ? -7.333 -1.667 8.660 1.00 98.00 218 LEU A N 1
ATOM 1734 C CA . LEU A 1 218 ? -6.884 -0.363 9.123 1.00 98.00 218 LEU A CA 1
ATOM 1735 C C . LEU A 1 218 ? -7.251 0.700 8.084 1.00 98.00 218 LEU A C 1
ATOM 1737 O O . LEU A 1 218 ? -6.817 0.635 6.932 1.00 98.00 218 LEU A O 1
ATOM 1741 N N . PHE A 1 219 ? -8.011 1.701 8.518 1.00 97.62 219 PHE A N 1
ATOM 1742 C CA . PHE A 1 219 ? -8.361 2.887 7.746 1.00 97.62 219 PHE A CA 1
ATOM 1743 C C . PHE A 1 219 ? -7.469 4.047 8.179 1.00 97.62 219 PHE A C 1
ATOM 1745 O O . PHE A 1 219 ? -7.622 4.580 9.278 1.00 97.62 219 PHE A O 1
ATOM 1752 N N . HIS A 1 220 ? -6.545 4.439 7.307 1.00 95.25 220 HIS A N 1
ATOM 1753 C CA . HIS A 1 220 ? -5.577 5.503 7.559 1.00 95.25 220 HIS A CA 1
ATOM 1754 C C . HIS A 1 220 ? -5.988 6.782 6.813 1.00 95.25 220 HIS A C 1
ATOM 1756 O O . HIS A 1 220 ? -5.893 6.847 5.580 1.00 95.25 220 HIS A O 1
ATOM 1762 N N . CYS A 1 221 ? -6.418 7.807 7.554 1.00 91.75 221 CYS A N 1
ATOM 1763 C CA . CYS A 1 221 ? -6.942 9.062 7.000 1.00 91.75 221 CYS A CA 1
ATOM 1764 C C . CYS A 1 221 ? -5.861 10.126 6.750 1.00 91.75 221 CYS A C 1
ATOM 1766 O O . CYS A 1 221 ? -6.096 11.044 5.971 1.00 91.75 221 CYS A O 1
ATOM 1768 N N . GLY A 1 222 ? -4.675 9.990 7.347 1.00 85.88 222 GLY A N 1
ATOM 1769 C CA . GLY A 1 222 ? -3.592 10.971 7.237 1.00 85.88 222 GLY A CA 1
ATOM 1770 C C . GLY A 1 222 ? -3.149 11.501 8.596 1.00 85.88 222 GLY A C 1
ATOM 1771 O O . GLY A 1 222 ? -3.616 11.034 9.634 1.00 85.88 222 GLY A O 1
ATOM 1772 N N . ARG A 1 223 ? -2.217 12.458 8.584 1.00 79.88 223 ARG A N 1
ATOM 1773 C CA . ARG A 1 223 ? -1.743 13.116 9.804 1.00 79.88 223 ARG A CA 1
ATOM 1774 C C . ARG A 1 223 ? -2.853 13.959 10.430 1.00 79.88 223 ARG A C 1
ATOM 1776 O O . ARG A 1 223 ? -3.583 14.631 9.704 1.00 79.88 223 ARG A O 1
ATOM 1783 N N . SER A 1 224 ? -2.946 13.942 11.757 1.00 70.44 224 SER A N 1
ATOM 1784 C CA . SER A 1 224 ? -3.941 14.723 12.505 1.00 70.44 224 SER A CA 1
ATOM 1785 C C . SER A 1 224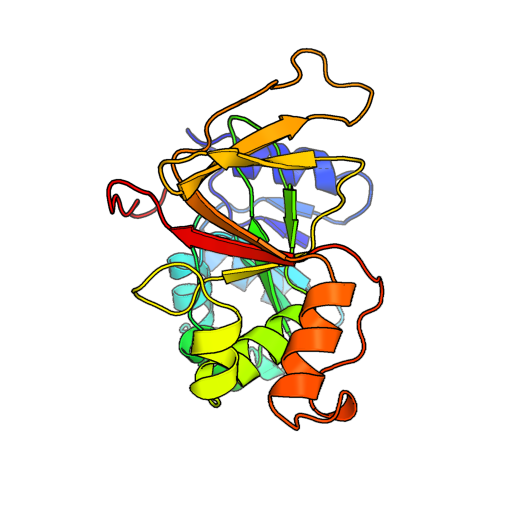 ? -3.722 16.239 12.395 1.00 70.44 224 SER A C 1
ATOM 1787 O O . SER A 1 224 ? -4.676 17.005 12.492 1.00 70.44 224 SER A O 1
ATOM 1789 N N . ASP A 1 225 ? -2.491 16.669 12.116 1.00 72.94 225 ASP A N 1
ATOM 1790 C CA . ASP A 1 225 ? -2.088 18.070 11.939 1.00 72.94 225 ASP A CA 1
ATOM 1791 C C . ASP A 1 225 ? -2.134 18.559 10.474 1.00 72.94 225 ASP A C 1
ATOM 1793 O O . ASP A 1 225 ? -1.741 19.687 10.187 1.00 72.94 225 ASP A O 1
ATOM 1797 N N . ASN A 1 226 ? -2.613 17.730 9.537 1.00 63.28 226 ASN A N 1
ATOM 1798 C CA . ASN A 1 226 ? -2.600 17.982 8.088 1.00 63.28 226 ASN A CA 1
ATOM 1799 C C . ASN A 1 226 ? -1.203 18.217 7.471 1.00 63.28 226 ASN A C 1
ATOM 1801 O O . ASN A 1 226 ? -1.109 18.692 6.335 1.00 63.28 226 ASN A O 1
ATOM 1805 N N . THR A 1 227 ? -0.114 17.855 8.154 1.00 61.25 227 THR A N 1
ATOM 1806 C CA . THR A 1 227 ? 1.240 18.016 7.614 1.00 61.25 227 THR A CA 1
ATOM 1807 C C . THR A 1 227 ? 1.466 17.097 6.412 1.00 61.25 227 THR A C 1
ATOM 1809 O O . THR A 1 227 ? 1.268 15.879 6.471 1.00 61.25 227 THR A O 1
ATOM 1812 N N . VAL A 1 228 ? 1.947 17.678 5.308 1.00 57.75 228 VAL A N 1
ATOM 1813 C CA . VAL A 1 228 ? 2.341 16.958 4.091 1.00 57.75 228 VAL A CA 1
ATOM 1814 C C . VAL A 1 228 ? 3.856 17.056 3.929 1.00 57.75 228 VAL A C 1
ATOM 1816 O O . VAL A 1 228 ? 4.385 18.122 3.636 1.00 57.75 228 VAL A O 1
ATOM 1819 N N . SER A 1 229 ? 4.570 15.938 4.076 1.00 50.31 229 SER A N 1
ATOM 1820 C CA . SER A 1 229 ? 5.994 15.885 3.717 1.00 50.31 229 SER A CA 1
ATOM 1821 C C . SER A 1 229 ? 6.150 15.981 2.192 1.00 50.31 229 SER A C 1
ATOM 1823 O O . SER A 1 229 ? 5.372 15.377 1.450 1.00 50.31 229 SER A O 1
ATOM 1825 N N . PHE A 1 230 ? 7.157 16.698 1.686 1.00 41.47 230 PHE A N 1
ATOM 1826 C CA . PHE A 1 230 ? 7.569 16.708 0.276 1.00 41.47 230 PHE A CA 1
ATOM 1827 C C . PHE A 1 230 ? 8.957 16.052 0.191 1.00 41.47 230 PHE A C 1
ATOM 1829 O O . PHE A 1 230 ? 9.884 16.509 0.835 1.00 41.47 230 PHE A O 1
ATOM 1836 N N . PHE A 1 231 ? 9.071 14.944 -0.554 1.00 40.62 231 PHE A N 1
ATOM 1837 C CA . PHE A 1 231 ? 10.261 14.066 -0.632 1.00 40.62 231 PHE A CA 1
ATOM 1838 C C . PHE A 1 231 ? 10.736 13.294 0.617 1.00 40.62 231 PHE A C 1
ATOM 1840 O O . PHE A 1 231 ? 11.731 12.576 0.513 1.00 40.62 231 PHE A O 1
ATOM 1847 N N . GLY A 1 232 ? 9.972 13.295 1.711 1.00 45.91 232 GLY A N 1
ATOM 1848 C CA . GLY A 1 232 ? 10.416 12.704 2.976 1.00 45.91 232 GLY A CA 1
ATOM 1849 C C . GLY A 1 232 ? 10.921 13.812 3.868 1.00 45.91 232 GLY A C 1
ATOM 1850 O O . GLY A 1 232 ? 12.042 14.289 3.600 1.00 45.91 232 GLY A O 1
#

Sequence (232 aa):
MINAFALGPWATGVNVTMSCVKFSKLKSLCPDKSKIINSLKTFGNSHHYLIMGYPPFLKSMVESDEVNWQEYDITLKFGGKSITEGMRDYLLSKGIKHAYSSYNASDIELNMAFESDFSISLRRLLRQNDDLRKRILKYPGPLPMVFQYNPADFFIEVAKSGELILTICREGYISPKICYNMHVTGHTLPYKDLLKALYECGISGDRLVKPKTELPLLFHCGRSDNTVSFFG

Radius of gyration: 18.25 Å; chains: 1; bounding box: 48×32×46 Å